Protein AF-A0A7K2YCI7-F1 (afdb_monomer)

Nearest PDB structures (foldseek):
  3vyv-assembly2_B  TM=9.003E-01  e=3.484E-24  Bacillus subtilis subsp. natto
  6dwq-assembly1_A  TM=9.163E-01  e=2.426E-23  Bacillus licheniformis
  6o44-assembly2_B  TM=9.012E-01  e=6.120E-24  Bacillus subtilis
  1mee-assembly1_A  TM=9.047E-01  e=1.470E-23  Bacillus pumilus
  3qtl-assembly1_B  TM=9.054E-01  e=3.533E-23  Bacillus licheniformis

Solvent-accessible surface area (backbone atoms only — not comparable to full-atom values): 17602 Å² total; per-residue (Å²): 132,88,79,86,90,84,87,86,81,87,90,84,87,81,92,82,90,78,90,76,88,74,83,72,86,71,70,84,68,78,73,81,71,73,78,39,55,42,70,49,37,57,61,47,62,79,52,40,40,80,62,42,53,73,77,38,35,4,50,92,32,29,35,24,38,50,32,37,12,32,48,47,79,41,62,26,31,58,86,33,54,42,89,22,97,48,46,52,56,65,26,66,66,19,55,22,24,19,36,48,18,35,19,30,5,60,13,50,26,81,88,60,33,19,37,60,15,67,8,52,43,27,35,38,36,29,24,38,30,37,44,74,86,64,46,74,44,87,73,31,62,34,52,40,40,42,55,41,37,77,39,89,36,47,35,38,37,31,57,50,66,38,72,59,89,51,71,65,46,53,51,20,51,53,50,16,46,76,57,52,31,32,45,31,12,7,25,33,67,43,98,68,87,77,42,90,55,61,20,28,62,6,56,40,78,57,33,42,1,12,20,13,16,31,97,84,72,44,70,27,96,39,48,36,44,35,81,38,25,41,27,15,25,65,9,32,75,36,56,25,32,33,75,53,97,80,37,57,45,78,41,70,36,6,34,48,6,18,24,36,48,50,10,42,52,30,26,43,45,39,74,41,71,85,61,39,35,24,17,54,48,40,38,46,44,71,38,18,48,63,64,103,60,77,71,70,29,37,64,32,7,41,10,33,64,34,59,52,44,43,69,64,59,86,71,81,46,68,55,64,84,54,50,75,53,40,50,75,69,75,38,76,72,82,74,79,80,133

Foldseek 3Di:
DDDDDDDDDDDDDDDDDDDDPPPPPDDPDPPPPPQFLQNLQVQCVVLVLVVLVVQALLAPAEEEEEEQAADCVQQQNVPQEDQAPQDHDDRLPFLSNFLCLQQAGQCPPPPSRHGHHSRNNYHYHYHHQADSVRHGHPCRSLVSLQSCLVDRHQEYFALDWDLDDDPSNLVSPVSSVVSLHAYFYEQDFAPDDPQPGGIPPLPHFLHQYEFAADPVRFGFPRTRFDLSHQFYEHFAQHKGAGDDPVRIDGGHGSSSRRSNVSNLLSSLCSSVVPATSQLSSQLQLVQADADPDDEPGRHGHSHYGHSVSSSPDPDRSDDRPDRPRDPVRVHDDPDDDD

Secondary structure (DSSP, 8-state):
----------------------------PPP-----HHHH-HHHHHTTHHHHHHH---TT-EEEEEES---TTSTTTTTTBPP-TBTSS--TTSHHHHHHHHHH-B--HHHHTSPBPSSTTSEEEEEE-B-TTSPBPTTHHHHHHHHHHTSS-SEEEE---BSS--HHHHHHHHHHHHTT-EEEEE--B-SSS-TTS--BTTTSTT-EEEEEE-TTSSBPTTBPP-TT--EEEE-SSEEEE-SSTTSEEEE-SHHHHHHHHHHHHHHHHHH-TT--HHHHHHHHHHTSB--SS-SSBTTTBT-B--HHHHHH--S----SS--TTSSTTS----PPP-

Radius of gyration: 27.46 Å; Cα contacts (8 Å, |Δi|>4): 820; chains: 1; bounding box: 126×66×44 Å

pLDDT: mean 86.56, std 19.64, range [28.72, 98.94]

Structure (mmCIF, N/CA/C/O backbone):
data_AF-A0A7K2YCI7-F1
#
_entry.id   AF-A0A7K2YCI7-F1
#
loop_
_atom_site.group_PDB
_atom_site.id
_atom_site.type_symbol
_atom_site.label_atom_id
_atom_site.label_alt_id
_atom_site.label_comp_id
_atom_site.label_asym_id
_atom_site.label_entity_id
_atom_site.label_seq_id
_atom_site.pdbx_PDB_ins_code
_atom_site.Cartn_x
_atom_site.Cartn_y
_atom_site.Cartn_z
_atom_site.occupancy
_atom_site.B_iso_or_equiv
_atom_site.auth_seq_id
_atom_site.auth_comp_id
_atom_site.auth_asym_id
_atom_site.auth_atom_id
_atom_site.pdbx_PDB_model_num
ATOM 1 N N . MET A 1 1 ? 101.328 -40.006 -9.663 1.00 39.41 1 MET A N 1
ATOM 2 C CA . MET A 1 1 ? 100.690 -39.233 -8.572 1.00 39.41 1 MET A CA 1
ATOM 3 C C . MET A 1 1 ? 99.209 -39.596 -8.609 1.00 39.41 1 MET A C 1
ATOM 5 O O . MET A 1 1 ? 98.658 -39.583 -9.697 1.00 39.41 1 MET A O 1
ATOM 9 N N . SER A 1 2 ? 98.591 -40.187 -7.581 1.00 38.75 2 SER A N 1
ATOM 10 C CA . SER A 1 2 ? 98.428 -39.696 -6.194 1.00 38.75 2 SER A CA 1
ATOM 11 C C . SER A 1 2 ? 97.547 -38.435 -6.162 1.00 38.75 2 SER A C 1
ATOM 13 O O . SER A 1 2 ? 97.984 -37.430 -6.703 1.00 38.75 2 SER A O 1
ATOM 15 N N . GLY A 1 3 ? 96.345 -38.389 -5.571 1.00 32.59 3 GLY A N 1
ATOM 16 C CA . GLY A 1 3 ? 95.504 -39.440 -4.963 1.00 32.59 3 GLY A CA 1
ATOM 17 C C . GLY A 1 3 ? 94.859 -38.994 -3.635 1.00 32.59 3 GLY A C 1
ATOM 18 O O . GLY A 1 3 ? 95.537 -38.341 -2.855 1.00 32.59 3 GLY A O 1
ATOM 19 N N . ARG A 1 4 ? 93.611 -39.434 -3.355 1.00 37.50 4 ARG A N 1
ATOM 20 C CA . ARG A 1 4 ? 92.801 -39.190 -2.120 1.00 37.50 4 ARG A CA 1
ATOM 21 C C . ARG A 1 4 ? 92.374 -37.714 -1.907 1.00 37.50 4 ARG A C 1
ATOM 23 O O . ARG A 1 4 ? 93.184 -36.808 -1.978 1.00 37.50 4 ARG A O 1
ATOM 30 N N . LEU A 1 5 ? 91.071 -37.404 -1.877 1.00 41.59 5 LEU A N 1
ATOM 31 C CA . LEU A 1 5 ? 90.083 -37.545 -0.779 1.00 41.59 5 LEU A CA 1
ATOM 32 C C . LEU A 1 5 ? 90.253 -36.554 0.393 1.00 41.59 5 LEU A C 1
ATOM 34 O O . LEU A 1 5 ? 91.108 -36.745 1.251 1.00 41.59 5 LEU A O 1
ATOM 38 N N . VAL A 1 6 ? 89.307 -35.612 0.489 1.00 41.78 6 VAL A N 1
ATOM 39 C CA . VAL A 1 6 ? 88.839 -34.934 1.718 1.00 41.78 6 VAL A CA 1
ATOM 40 C C . VAL A 1 6 ? 87.306 -34.998 1.630 1.00 41.78 6 VAL A C 1
ATOM 42 O O . VAL A 1 6 ? 86.733 -34.445 0.700 1.00 41.78 6 VAL A O 1
ATOM 45 N N . GLN A 1 7 ? 86.664 -35.974 2.280 1.00 41.12 7 GLN A N 1
ATOM 46 C CA . GLN A 1 7 ? 86.123 -35.943 3.653 1.00 41.12 7 GLN A CA 1
ATOM 47 C C . GLN A 1 7 ? 84.860 -35.080 3.827 1.00 41.12 7 GLN A C 1
ATOM 49 O O . GLN A 1 7 ? 84.746 -33.981 3.300 1.00 41.12 7 GLN A O 1
ATOM 54 N N . ALA A 1 8 ? 83.900 -35.625 4.579 1.00 41.09 8 ALA A N 1
ATOM 55 C CA . ALA A 1 8 ? 82.529 -35.131 4.704 1.00 41.09 8 ALA A CA 1
ATOM 56 C C . ALA A 1 8 ? 82.175 -34.737 6.150 1.00 41.09 8 ALA A C 1
ATOM 58 O O . ALA A 1 8 ? 82.919 -35.031 7.087 1.00 41.09 8 ALA A O 1
ATOM 59 N N . ARG A 1 9 ? 80.988 -34.143 6.336 1.00 40.09 9 ARG A N 1
ATOM 60 C CA . ARG A 1 9 ? 80.324 -33.997 7.641 1.00 40.09 9 ARG A CA 1
ATOM 61 C C . ARG A 1 9 ? 78.908 -34.592 7.621 1.00 40.09 9 ARG A C 1
ATOM 63 O O . ARG A 1 9 ? 77.960 -33.962 7.174 1.00 40.09 9 ARG A O 1
ATOM 70 N N . SER A 1 10 ? 78.839 -35.837 8.092 1.00 40.28 10 SER A N 1
ATOM 71 C CA . SER A 1 10 ? 77.935 -36.400 9.125 1.00 40.28 10 SER A CA 1
ATOM 72 C C . SER A 1 10 ? 77.057 -35.382 9.897 1.00 40.28 10 SER A C 1
ATOM 74 O O . SER A 1 10 ? 77.508 -34.260 10.101 1.00 40.28 10 SER A O 1
ATOM 76 N N . VAL A 1 11 ? 75.869 -35.666 10.465 1.00 41.47 11 VAL A N 1
ATOM 77 C CA . VAL A 1 11 ? 74.997 -36.860 10.733 1.00 41.47 11 VAL A CA 1
ATOM 78 C C . VAL A 1 11 ? 73.528 -36.328 10.604 1.00 41.47 11 VAL A C 1
ATOM 80 O O . VAL A 1 11 ? 73.370 -35.111 10.635 1.00 41.47 11 VAL A O 1
ATOM 83 N N . ALA A 1 12 ? 72.387 -37.023 10.451 1.00 38.72 12 ALA A N 1
ATOM 84 C CA . ALA A 1 12 ? 71.864 -38.385 10.701 1.00 38.72 12 ALA A CA 1
ATOM 85 C C . ALA A 1 12 ? 70.783 -38.731 9.614 1.00 38.72 12 ALA A C 1
ATOM 87 O O . ALA A 1 12 ? 70.657 -37.956 8.671 1.00 38.72 12 ALA A O 1
ATOM 88 N N . SER A 1 13 ? 70.014 -39.836 9.521 1.00 37.34 13 SER A N 1
ATOM 89 C CA . SER A 1 13 ? 69.506 -40.921 10.409 1.00 37.34 13 SER A CA 1
ATOM 90 C C . SER A 1 13 ? 68.346 -40.519 11.359 1.00 37.34 13 SER A C 1
ATOM 92 O O . SER A 1 13 ? 68.488 -39.545 12.082 1.00 37.34 13 SER A O 1
ATOM 94 N N . ALA A 1 14 ? 67.193 -41.213 11.459 1.00 36.56 14 ALA A N 1
ATOM 95 C CA . ALA A 1 14 ? 66.640 -42.348 10.692 1.00 36.56 14 ALA A CA 1
ATOM 96 C C . ALA A 1 14 ? 65.080 -42.408 10.750 1.00 36.56 14 ALA A C 1
ATOM 98 O O . ALA A 1 14 ? 64.438 -41.608 11.423 1.00 36.56 14 ALA A O 1
ATOM 99 N N . VAL A 1 15 ? 64.500 -43.380 10.033 1.00 42.91 15 VAL A N 1
ATOM 100 C CA . VAL A 1 15 ? 63.061 -43.671 9.824 1.00 42.91 15 VAL A CA 1
ATOM 101 C C . VAL A 1 15 ? 62.209 -43.792 11.101 1.00 42.91 15 VAL A C 1
ATOM 103 O O . VAL A 1 15 ? 62.577 -44.516 12.021 1.00 42.91 15 VAL A O 1
ATOM 106 N N . ALA A 1 16 ? 60.979 -43.262 11.049 1.00 33.34 16 ALA A N 1
ATOM 107 C CA . ALA A 1 16 ? 59.815 -43.831 11.741 1.00 33.34 16 ALA A CA 1
ATOM 108 C C . ALA A 1 16 ? 58.538 -43.647 10.890 1.00 33.34 16 ALA A C 1
ATOM 110 O O . ALA A 1 16 ? 58.099 -42.523 10.658 1.00 33.34 16 ALA A O 1
ATOM 111 N N . LEU A 1 17 ? 57.942 -44.746 10.415 1.00 39.59 17 LEU A N 1
ATOM 112 C CA . LEU A 1 17 ? 56.604 -44.743 9.807 1.00 39.59 17 LEU A CA 1
ATOM 113 C C . LEU A 1 17 ? 55.547 -44.830 10.912 1.00 39.59 17 LEU A C 1
ATOM 115 O O . LEU A 1 17 ? 55.617 -45.722 11.753 1.00 39.59 17 LEU A O 1
ATOM 119 N N . LEU A 1 18 ? 54.532 -43.966 10.858 1.00 28.72 18 LEU A N 1
ATOM 120 C CA . LEU A 1 18 ? 53.333 -44.084 11.687 1.00 28.72 18 LEU A CA 1
ATOM 121 C C . LEU A 1 18 ? 52.085 -43.875 10.823 1.00 28.72 18 LEU A C 1
ATOM 123 O O . LEU A 1 18 ? 51.663 -42.754 10.549 1.00 28.72 18 LEU A O 1
ATOM 127 N N . LEU A 1 19 ? 51.512 -44.989 10.367 1.00 36.34 19 LEU A N 1
ATOM 128 C CA . LEU A 1 19 ? 50.197 -45.015 9.733 1.00 36.34 19 LEU A CA 1
ATOM 129 C C . LEU A 1 19 ? 49.128 -44.781 10.804 1.00 36.34 19 LEU A C 1
ATOM 131 O O . LEU A 1 19 ? 48.897 -45.646 11.645 1.00 36.34 19 LEU A O 1
ATOM 135 N N . VAL A 1 20 ? 48.445 -43.638 10.741 1.00 32.38 20 VAL A N 1
ATOM 136 C CA . VAL A 1 20 ? 47.240 -43.376 11.538 1.00 32.38 20 VAL A CA 1
ATOM 137 C C . VAL A 1 20 ? 46.051 -43.263 10.589 1.00 32.38 20 VAL A C 1
ATOM 139 O O . VAL A 1 20 ? 45.801 -42.217 9.991 1.00 32.38 20 VAL A O 1
ATOM 142 N N . ALA A 1 21 ? 45.316 -44.364 10.437 1.00 40.19 21 ALA A N 1
ATOM 143 C CA . ALA A 1 21 ? 44.092 -44.413 9.646 1.00 40.19 21 ALA A CA 1
ATOM 144 C C . ALA A 1 21 ? 42.925 -43.766 10.416 1.00 40.19 21 ALA A C 1
ATOM 146 O O . ALA A 1 21 ? 42.109 -44.451 11.031 1.00 40.19 21 ALA A O 1
ATOM 147 N N . MET A 1 22 ? 42.845 -42.434 10.389 1.00 34.28 22 MET A N 1
ATOM 148 C CA . MET A 1 22 ? 41.678 -41.701 10.886 1.00 34.28 22 MET A CA 1
ATOM 149 C C . MET A 1 22 ? 40.493 -41.903 9.935 1.00 34.28 22 MET A C 1
ATOM 151 O O . MET A 1 22 ? 40.349 -41.185 8.946 1.00 34.28 22 MET A O 1
ATOM 155 N N . VAL A 1 23 ? 39.615 -42.858 10.257 1.00 47.72 23 VAL A N 1
ATOM 156 C CA . VAL A 1 23 ? 38.278 -42.963 9.647 1.00 47.72 23 VAL A CA 1
ATOM 157 C C . VAL A 1 23 ? 37.421 -41.813 10.180 1.00 47.72 23 VAL A C 1
ATOM 159 O O . VAL A 1 23 ? 36.637 -41.954 11.117 1.00 47.72 23 VAL A O 1
ATOM 162 N N . GLY A 1 24 ? 37.628 -40.631 9.604 1.00 36.41 24 GLY A N 1
ATOM 163 C CA . GLY A 1 24 ? 36.866 -39.433 9.917 1.00 36.41 24 GLY A CA 1
ATOM 164 C C . GLY A 1 24 ? 35.446 -39.547 9.379 1.00 36.41 24 GLY A C 1
ATOM 165 O O . GLY A 1 24 ? 35.195 -39.190 8.231 1.00 36.41 24 GLY A O 1
ATOM 166 N N . ALA A 1 25 ? 34.511 -39.990 10.221 1.00 49.50 25 ALA A N 1
ATOM 167 C CA . ALA A 1 25 ? 33.074 -39.862 9.980 1.00 49.50 25 ALA A CA 1
ATOM 168 C C . ALA A 1 25 ? 32.646 -38.385 10.097 1.00 49.50 25 ALA A C 1
ATOM 170 O O . ALA A 1 25 ? 31.930 -37.986 11.018 1.00 49.50 25 ALA A O 1
ATOM 171 N N . VAL A 1 26 ? 33.140 -37.550 9.180 1.00 40.25 26 VAL A N 1
ATOM 172 C CA . VAL A 1 26 ? 32.754 -36.145 9.072 1.00 40.25 26 VAL A CA 1
ATOM 173 C C . VAL A 1 26 ? 31.403 -36.101 8.378 1.00 40.25 26 VAL A C 1
ATOM 175 O O . VAL A 1 26 ? 31.275 -36.391 7.190 1.00 40.25 26 VAL A O 1
ATOM 178 N N . TRP A 1 27 ? 30.391 -35.770 9.171 1.00 46.66 27 TRP A N 1
ATOM 179 C CA . TRP A 1 27 ? 29.025 -35.557 8.728 1.00 46.66 27 TRP A CA 1
ATOM 180 C C . TRP A 1 27 ? 29.007 -34.571 7.561 1.00 46.66 27 TRP A C 1
ATOM 182 O O . TRP A 1 27 ? 29.741 -33.580 7.575 1.00 46.66 27 TRP A O 1
ATOM 192 N N . ALA A 1 28 ? 28.122 -34.794 6.587 1.00 38.88 28 ALA A N 1
ATOM 193 C CA . ALA A 1 28 ? 27.769 -33.733 5.659 1.00 38.88 28 ALA A CA 1
ATOM 194 C C . ALA A 1 28 ? 27.209 -32.571 6.489 1.00 38.88 28 ALA A C 1
ATOM 196 O O . ALA A 1 28 ? 26.117 -32.677 7.052 1.00 38.88 28 ALA A O 1
ATOM 197 N N . ALA A 1 29 ? 27.982 -31.488 6.612 1.00 40.44 29 ALA A N 1
ATOM 198 C CA . ALA A 1 29 ? 27.490 -30.266 7.225 1.00 40.44 29 ALA A CA 1
ATOM 199 C C . ALA A 1 29 ? 26.199 -29.871 6.491 1.00 40.44 29 ALA A C 1
ATOM 201 O O . ALA A 1 29 ? 26.181 -29.944 5.255 1.00 40.44 29 ALA A O 1
ATOM 202 N N . PRO A 1 30 ? 25.118 -29.489 7.200 1.00 43.94 30 PRO A N 1
ATOM 203 C CA . PRO A 1 30 ? 23.918 -29.009 6.533 1.00 43.94 30 PRO A CA 1
ATOM 204 C C . PRO A 1 30 ? 24.349 -27.853 5.636 1.00 43.94 30 PRO A C 1
ATOM 206 O O . PRO A 1 30 ? 24.944 -26.893 6.129 1.00 43.94 30 PRO A O 1
ATOM 209 N N . ALA A 1 31 ? 24.142 -28.004 4.323 1.00 44.91 31 ALA A N 1
ATOM 210 C CA . ALA A 1 31 ? 24.677 -27.077 3.336 1.00 44.91 31 ALA A CA 1
ATOM 211 C C . ALA A 1 31 ? 24.295 -25.658 3.753 1.00 44.91 31 ALA A C 1
ATOM 213 O O . ALA A 1 31 ? 23.105 -25.379 3.917 1.00 44.91 31 ALA A O 1
ATOM 214 N N . ALA A 1 32 ? 25.303 -24.810 3.995 1.00 40.94 32 ALA A N 1
ATOM 215 C CA . ALA A 1 32 ? 25.097 -23.463 4.504 1.00 40.94 32 ALA A CA 1
ATOM 216 C C . ALA A 1 32 ? 24.172 -22.739 3.526 1.00 40.94 32 ALA A C 1
ATOM 218 O O . ALA A 1 32 ? 24.567 -22.416 2.404 1.00 40.94 32 ALA A O 1
ATOM 219 N N . ARG A 1 33 ? 22.903 -22.602 3.924 1.00 45.50 33 ARG A N 1
ATOM 220 C CA . ARG A 1 33 ? 21.833 -22.120 3.060 1.00 45.50 33 ARG A CA 1
ATOM 221 C C . ARG A 1 33 ? 22.141 -20.663 2.780 1.00 45.50 33 ARG A C 1
ATOM 223 O O . ARG A 1 33 ? 21.901 -19.831 3.644 1.00 45.50 33 ARG A O 1
ATOM 230 N N . ALA A 1 34 ? 22.705 -20.383 1.605 1.00 54.00 34 ALA A N 1
ATOM 231 C CA . ALA A 1 34 ? 22.874 -19.020 1.128 1.00 54.00 34 ALA A CA 1
ATOM 232 C C . ALA A 1 34 ? 21.515 -18.327 1.271 1.00 54.00 34 ALA A C 1
ATOM 234 O O . ALA A 1 34 ? 20.525 -18.832 0.727 1.00 54.00 34 ALA A O 1
ATOM 235 N N . ASP A 1 35 ? 21.462 -17.277 2.095 1.00 76.56 35 ASP A N 1
ATOM 236 C CA . ASP A 1 35 ? 20.199 -16.729 2.582 1.00 76.56 35 ASP A CA 1
ATOM 237 C C . ASP A 1 35 ? 19.321 -16.346 1.395 1.00 76.56 35 ASP A C 1
ATOM 239 O O . ASP A 1 35 ? 19.655 -15.479 0.585 1.00 76.56 35 ASP A O 1
ATOM 243 N N . SER A 1 36 ? 18.217 -17.077 1.244 1.00 89.56 36 SER A N 1
ATOM 244 C CA . SER A 1 36 ? 17.371 -16.943 0.070 1.00 89.56 36 SER A CA 1
ATOM 245 C C . SER A 1 36 ? 16.629 -15.612 0.090 1.00 89.56 36 SER A C 1
ATOM 247 O O . SER A 1 36 ? 16.486 -14.978 1.136 1.00 89.56 36 SER A O 1
ATOM 249 N N . VAL A 1 37 ? 16.102 -15.188 -1.061 1.00 94.06 37 VAL A N 1
ATOM 250 C CA . VAL A 1 37 ? 15.382 -13.910 -1.156 1.00 94.06 37 VAL A CA 1
ATOM 251 C C . VAL A 1 37 ? 14.228 -13.870 -0.147 1.00 94.06 37 VAL A C 1
ATOM 253 O O . VAL A 1 37 ? 14.100 -12.887 0.579 1.00 94.06 37 VAL A O 1
ATOM 256 N N . ARG A 1 38 ? 13.491 -14.980 0.016 1.00 94.88 38 ARG A N 1
ATOM 257 C CA . ARG A 1 38 ? 12.505 -15.154 1.096 1.00 94.88 38 ARG A CA 1
ATOM 258 C C . ARG A 1 38 ? 13.110 -15.101 2.508 1.00 94.88 38 ARG A C 1
ATOM 260 O O . ARG A 1 38 ? 12.489 -14.497 3.379 1.00 94.88 38 ARG A O 1
ATOM 267 N N . ALA A 1 39 ? 14.273 -15.699 2.768 1.00 93.62 39 ALA A N 1
ATOM 268 C CA . ALA A 1 39 ? 14.918 -15.636 4.090 1.00 93.62 39 ALA A CA 1
ATOM 269 C C . ALA A 1 39 ? 15.359 -14.206 4.467 1.00 93.62 39 ALA A C 1
ATOM 271 O O . ALA A 1 39 ? 15.332 -13.830 5.637 1.00 93.62 39 ALA A O 1
ATOM 272 N N . ALA A 1 40 ? 15.687 -13.376 3.473 1.00 94.88 40 ALA A N 1
ATOM 273 C CA . ALA A 1 40 ? 15.974 -11.958 3.668 1.00 94.88 40 ALA A CA 1
ATOM 274 C C . ALA A 1 40 ? 14.711 -11.089 3.895 1.00 94.88 40 ALA A C 1
ATOM 276 O O . ALA A 1 40 ? 14.833 -9.956 4.363 1.00 94.88 40 ALA A O 1
ATOM 277 N N . GLN A 1 41 ? 13.493 -11.592 3.635 1.00 97.12 41 GLN A N 1
ATOM 278 C CA . GLN A 1 41 ? 12.221 -10.895 3.915 1.00 97.12 41 GLN A CA 1
ATOM 279 C C . GLN A 1 41 ? 11.851 -10.914 5.412 1.00 97.12 41 GLN A C 1
ATOM 281 O O . GLN A 1 41 ? 10.777 -11.376 5.803 1.00 97.12 41 GLN A O 1
ATOM 286 N N . TRP A 1 42 ? 12.731 -10.368 6.255 1.00 96.44 42 TRP A N 1
ATOM 287 C CA . TRP A 1 42 ? 12.642 -10.383 7.722 1.00 96.44 42 TRP A CA 1
ATOM 288 C C . TRP A 1 42 ? 11.293 -9.924 8.298 1.00 96.44 42 TRP A C 1
ATOM 290 O O . TRP A 1 42 ? 10.892 -10.345 9.384 1.00 96.44 42 TRP A O 1
ATOM 300 N N . TYR A 1 43 ? 10.595 -9.039 7.589 1.00 96.44 43 TYR A N 1
ATOM 301 C CA . TYR A 1 43 ? 9.303 -8.488 7.984 1.00 96.44 43 TYR A CA 1
ATOM 302 C C . TYR A 1 43 ? 8.175 -9.521 7.922 1.00 96.44 43 TYR A C 1
ATOM 304 O O . TYR A 1 43 ? 7.277 -9.480 8.762 1.00 96.44 43 TYR A O 1
ATOM 312 N N . LEU A 1 44 ? 8.237 -10.488 6.997 1.00 97.69 44 LEU A N 1
ATOM 313 C CA . LEU A 1 44 ? 7.274 -11.591 6.948 1.00 97.69 44 LEU A CA 1
ATOM 314 C C . LEU A 1 44 ? 7.386 -12.473 8.201 1.00 97.69 44 LEU A C 1
ATOM 316 O O . LEU A 1 44 ? 6.378 -12.982 8.687 1.00 97.69 44 LEU A O 1
ATOM 320 N N . ASP A 1 45 ? 8.592 -12.604 8.755 1.00 95.69 45 ASP A N 1
ATOM 321 C CA . ASP A 1 45 ? 8.856 -13.408 9.950 1.00 95.69 45 ASP A CA 1
ATOM 322 C C . ASP A 1 45 ? 8.428 -12.658 11.219 1.00 95.69 45 ASP A C 1
ATOM 324 O O . ASP A 1 45 ? 7.718 -13.211 12.055 1.00 95.69 45 ASP A O 1
ATOM 328 N N . VAL A 1 46 ? 8.751 -11.360 11.322 1.00 93.75 46 VAL A N 1
ATOM 329 C CA . VAL A 1 46 ? 8.306 -10.471 12.419 1.00 93.75 46 VAL A CA 1
ATOM 330 C C . VAL A 1 46 ? 6.776 -10.329 12.468 1.00 93.75 46 VAL A C 1
ATOM 332 O O . VAL A 1 46 ? 6.187 -10.208 13.546 1.00 93.75 46 VAL A O 1
ATOM 335 N N . TRP A 1 47 ? 6.101 -10.399 11.319 1.00 97.25 47 TRP A N 1
ATOM 336 C CA . TRP A 1 47 ? 4.639 -10.465 11.237 1.00 97.25 47 TRP A CA 1
ATOM 337 C C . TRP A 1 47 ? 4.058 -11.882 11.378 1.00 97.25 47 TRP A C 1
ATOM 339 O O . TRP A 1 47 ? 2.848 -12.008 11.568 1.00 97.25 47 TRP A O 1
ATOM 349 N N . HIS A 1 48 ? 4.896 -12.926 11.361 1.00 96.81 48 HIS A N 1
ATOM 350 C CA . HIS A 1 48 ? 4.522 -14.348 11.363 1.00 96.81 48 HIS A CA 1
ATOM 351 C C . HIS A 1 48 ? 3.519 -14.677 10.245 1.00 96.81 48 HIS A C 1
ATOM 353 O O . HIS A 1 48 ? 2.454 -15.255 10.475 1.00 96.81 48 HIS A O 1
ATOM 359 N N . MET A 1 49 ? 3.851 -14.272 9.019 1.00 97.81 49 MET A N 1
ATOM 360 C CA . MET A 1 49 ? 2.941 -14.311 7.874 1.00 97.81 49 MET A CA 1
ATOM 361 C C . MET A 1 49 ? 2.440 -15.713 7.517 1.00 97.81 49 MET A C 1
ATOM 363 O O . MET A 1 49 ? 1.339 -15.834 6.997 1.00 97.81 49 MET A O 1
ATOM 367 N N . GLU A 1 50 ? 3.169 -16.772 7.870 1.00 96.56 50 GLU A N 1
ATOM 368 C CA . GLU A 1 50 ? 2.714 -18.160 7.699 1.00 96.56 50 GLU A CA 1
ATOM 369 C C . GLU A 1 50 ? 1.466 -18.497 8.532 1.00 96.56 50 GLU A C 1
ATOM 371 O O . GLU A 1 50 ? 0.646 -19.304 8.097 1.00 96.56 50 GLU A O 1
ATOM 376 N N . GLU A 1 51 ? 1.266 -17.838 9.679 1.00 96.94 51 GLU A N 1
ATOM 377 C CA . GLU A 1 51 ? 0.027 -17.927 10.463 1.00 96.94 51 GLU A CA 1
ATOM 378 C C . GLU A 1 51 ? -1.068 -17.027 9.877 1.00 96.94 51 GLU A C 1
ATOM 380 O O . GLU A 1 51 ? -2.203 -17.465 9.696 1.00 96.94 51 GLU A O 1
ATOM 385 N N . VAL A 1 52 ? -0.726 -15.789 9.499 1.00 98.12 52 VAL A N 1
ATOM 386 C CA . VAL A 1 52 ? -1.659 -14.832 8.865 1.00 98.12 52 VAL A CA 1
ATOM 387 C C . VAL A 1 52 ? -2.281 -15.424 7.591 1.00 98.12 52 VAL A C 1
ATOM 389 O O . VAL A 1 52 ? -3.488 -15.316 7.365 1.00 98.12 52 VAL A O 1
ATOM 392 N N . TRP A 1 53 ? -1.470 -16.117 6.789 1.00 98.44 53 TRP A N 1
ATOM 393 C CA . TRP A 1 53 ? -1.859 -16.776 5.543 1.00 98.44 53 TRP A CA 1
ATOM 394 C C . TRP A 1 53 ? -2.759 -18.008 5.707 1.00 98.44 53 TRP A C 1
ATOM 396 O O . TRP A 1 53 ? -3.243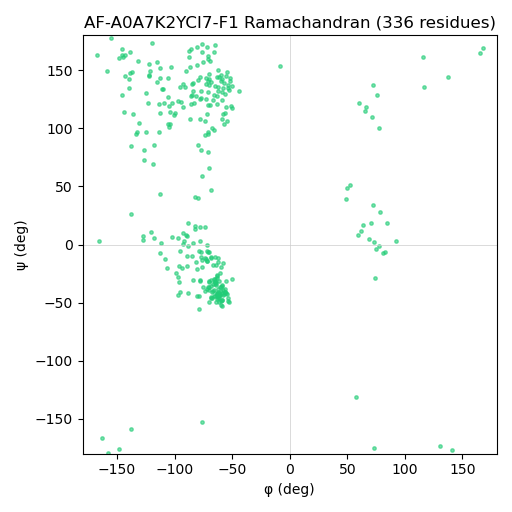 -18.521 4.694 1.00 98.44 53 TRP A O 1
ATOM 406 N N . LYS A 1 54 ? -3.011 -18.476 6.938 1.00 97.06 54 LYS A N 1
ATOM 407 C CA . LYS A 1 54 ? -4.063 -19.468 7.227 1.00 97.06 54 LYS A CA 1
ATOM 408 C C . LYS A 1 54 ? -5.447 -18.817 7.257 1.00 97.06 54 LYS A C 1
ATOM 410 O O . LYS A 1 54 ? -6.413 -19.460 6.862 1.00 97.06 54 LYS A O 1
ATOM 415 N N . SER A 1 55 ? -5.527 -17.546 7.661 1.00 96.12 55 SER A N 1
ATOM 416 C CA . SER A 1 55 ? -6.774 -16.771 7.704 1.00 96.12 55 SER A CA 1
ATOM 417 C C . SER A 1 55 ? -7.074 -16.054 6.385 1.00 96.12 55 SER A C 1
ATOM 419 O O . SER A 1 55 ? -8.219 -16.043 5.946 1.00 96.12 55 SER A O 1
ATOM 421 N N . SER A 1 56 ? -6.074 -15.447 5.732 1.00 98.06 56 SER A N 1
ATOM 422 C CA . SER A 1 56 ? -6.264 -14.782 4.432 1.00 98.06 56 SER A CA 1
ATOM 423 C C . SER A 1 56 ? -4.969 -14.621 3.642 1.00 98.06 56 SER A C 1
ATOM 425 O O . SER A 1 56 ? -3.893 -14.418 4.198 1.00 98.06 56 SER A O 1
ATOM 427 N N . LYS A 1 57 ? -5.096 -14.640 2.311 1.00 98.56 57 LYS A N 1
ATOM 428 C CA . LYS A 1 57 ? -4.040 -14.283 1.346 1.00 98.56 57 LYS A CA 1
ATOM 429 C C . LYS A 1 57 ? -4.436 -13.108 0.438 1.00 98.56 57 LYS A C 1
ATOM 431 O O . LYS A 1 57 ? -3.741 -12.836 -0.536 1.00 98.56 57 LYS A O 1
ATOM 436 N N . GLY A 1 58 ? -5.541 -12.412 0.732 1.00 98.44 58 GLY A N 1
ATOM 437 C CA . GLY A 1 58 ? -6.028 -11.278 -0.069 1.00 98.44 58 GLY A CA 1
ATOM 438 C C . GLY A 1 58 ? -6.885 -11.668 -1.282 1.00 98.44 58 GLY A C 1
ATOM 439 O O . GLY A 1 58 ? -7.047 -10.876 -2.207 1.00 98.44 58 GLY A O 1
ATOM 440 N N . ALA A 1 59 ? -7.422 -12.890 -1.309 1.00 98.38 59 ALA A N 1
ATOM 441 C CA . ALA A 1 59 ? -8.255 -13.369 -2.409 1.00 98.38 59 ALA A CA 1
ATOM 442 C C . ALA A 1 59 ? -9.478 -12.459 -2.642 1.00 98.38 59 ALA A C 1
ATOM 444 O O . ALA A 1 59 ? -10.115 -11.992 -1.698 1.00 98.38 59 ALA A O 1
ATOM 445 N N . GLY A 1 60 ? -9.798 -12.202 -3.913 1.00 97.75 60 GLY A N 1
ATOM 446 C CA . GLY A 1 60 ? -10.910 -11.332 -4.318 1.00 97.75 60 GLY A CA 1
ATOM 447 C C . GLY A 1 60 ? -10.613 -9.826 -4.278 1.00 97.75 60 GLY A C 1
ATOM 448 O O . GLY A 1 60 ? -11.421 -9.045 -4.775 1.00 97.75 60 GLY A O 1
ATOM 449 N N . VAL A 1 61 ? -9.460 -9.393 -3.754 1.00 98.75 61 VAL A N 1
ATOM 450 C CA . VAL A 1 61 ? -9.067 -7.975 -3.742 1.00 98.75 61 VAL A CA 1
ATOM 451 C C . VAL A 1 61 ? -8.165 -7.655 -4.937 1.00 98.75 61 VAL A C 1
ATOM 453 O O . VAL A 1 61 ? -7.231 -8.390 -5.254 1.00 98.75 61 VAL A O 1
ATOM 456 N N . THR A 1 62 ? -8.432 -6.526 -5.596 1.00 98.62 62 THR A N 1
ATOM 457 C CA . THR A 1 62 ? -7.535 -5.931 -6.599 1.00 98.62 62 THR A CA 1
ATOM 458 C C . THR A 1 62 ? -6.934 -4.641 -6.043 1.00 98.62 62 THR A C 1
ATOM 460 O O . THR A 1 62 ? -7.655 -3.806 -5.485 1.00 98.62 62 THR A O 1
ATOM 463 N N . VAL A 1 63 ? -5.621 -4.484 -6.204 1.00 98.81 63 VAL A N 1
ATOM 464 C CA . VAL A 1 63 ? -4.845 -3.295 -5.830 1.00 98.81 63 VAL A CA 1
ATOM 465 C C . VAL A 1 63 ? -4.415 -2.584 -7.110 1.00 98.81 63 VAL A C 1
ATOM 467 O O . VAL A 1 63 ? -3.741 -3.173 -7.953 1.00 98.81 63 VAL A O 1
ATOM 470 N N . ALA A 1 64 ? -4.804 -1.322 -7.264 1.00 98.31 64 ALA A N 1
ATOM 471 C CA . ALA A 1 64 ? -4.265 -0.449 -8.296 1.00 98.31 64 ALA A CA 1
ATOM 472 C C . ALA A 1 64 ? -2.874 0.024 -7.864 1.00 98.31 64 ALA A C 1
ATOM 474 O O . ALA A 1 64 ? -2.724 0.566 -6.769 1.00 98.31 64 ALA A O 1
ATOM 475 N N . LEU A 1 65 ? -1.869 -0.175 -8.712 1.00 97.75 65 LEU A N 1
ATOM 476 C CA . LEU A 1 65 ? -0.495 0.252 -8.462 1.00 97.75 65 LEU A CA 1
ATOM 477 C C . LEU A 1 65 ? -0.128 1.356 -9.454 1.00 97.75 65 LEU A C 1
ATOM 479 O O . LEU A 1 65 ? -0.080 1.109 -10.659 1.00 97.75 65 LEU A O 1
ATOM 483 N N . ILE A 1 66 ? 0.084 2.565 -8.936 1.00 96.81 66 ILE A N 1
ATOM 484 C CA . ILE A 1 66 ? 0.398 3.768 -9.713 1.00 96.81 66 ILE A CA 1
ATOM 485 C C . ILE A 1 66 ? 1.890 4.053 -9.536 1.00 96.81 66 ILE A C 1
ATOM 487 O O . ILE A 1 66 ? 2.311 4.512 -8.475 1.00 96.81 66 ILE A O 1
ATOM 491 N N . ASP A 1 67 ? 2.682 3.682 -10.543 1.00 94.81 67 ASP A N 1
ATOM 492 C CA . ASP A 1 67 ? 4.134 3.490 -10.414 1.00 94.81 67 ASP A CA 1
ATOM 493 C C . ASP A 1 67 ? 4.834 3.478 -11.799 1.00 94.81 67 ASP A C 1
ATOM 495 O O . ASP A 1 67 ? 4.231 3.835 -12.815 1.00 94.81 67 ASP A O 1
ATOM 499 N N . SER A 1 68 ? 6.096 3.050 -11.884 1.00 92.69 68 SER A N 1
ATOM 500 C CA . SER A 1 68 ? 6.895 2.997 -13.123 1.00 92.69 68 SER A CA 1
ATOM 501 C C . SER A 1 68 ? 6.439 1.970 -14.171 1.00 92.69 68 SER A C 1
ATOM 503 O O . SER A 1 68 ? 6.890 2.011 -15.315 1.00 92.69 68 SER A O 1
ATOM 505 N N . GLY A 1 69 ? 5.517 1.079 -13.807 1.00 92.12 69 GLY A N 1
ATOM 506 C CA . GLY A 1 69 ? 5.069 -0.068 -14.599 1.00 92.12 69 GLY A CA 1
ATOM 507 C C . GLY A 1 69 ? 5.088 -1.339 -13.748 1.00 92.12 69 GLY A C 1
ATOM 508 O O . GLY A 1 69 ? 5.330 -1.275 -12.546 1.00 92.12 69 GLY A O 1
ATOM 509 N N . VAL A 1 70 ? 4.829 -2.501 -14.354 1.00 93.69 70 VAL A N 1
ATOM 510 C CA . VAL A 1 70 ? 5.104 -3.805 -13.723 1.00 93.69 70 VAL A CA 1
ATOM 511 C C . VAL A 1 70 ? 5.532 -4.816 -14.785 1.00 93.69 70 VAL A C 1
ATOM 513 O O . VAL A 1 70 ? 4.809 -5.038 -15.761 1.00 93.69 70 VAL A O 1
ATOM 516 N N . ASP A 1 71 ? 6.656 -5.494 -14.564 1.00 93.38 71 ASP A N 1
ATOM 517 C CA . ASP A 1 71 ? 7.049 -6.668 -15.339 1.00 93.38 71 ASP A CA 1
ATOM 518 C C . ASP A 1 71 ? 6.195 -7.892 -14.959 1.00 93.38 71 ASP A C 1
ATOM 520 O O . ASP A 1 71 ? 6.496 -8.655 -14.038 1.00 93.38 71 ASP A O 1
ATOM 524 N N . ALA A 1 72 ? 5.121 -8.100 -15.721 1.00 92.75 72 ALA A N 1
ATOM 525 C CA . ALA A 1 72 ? 4.232 -9.254 -15.596 1.00 92.75 72 ALA A CA 1
ATOM 526 C C . ALA A 1 72 ? 4.893 -10.609 -15.937 1.00 92.75 72 ALA A C 1
ATOM 528 O O . ALA A 1 72 ? 4.292 -11.654 -15.675 1.00 92.75 72 ALA A O 1
ATOM 529 N N . THR A 1 73 ? 6.102 -10.615 -16.515 1.00 92.69 73 THR A N 1
ATOM 530 C CA . THR A 1 73 ? 6.876 -11.832 -16.820 1.00 92.69 73 THR A CA 1
ATOM 531 C C . THR A 1 73 ? 7.784 -12.268 -15.670 1.00 92.69 73 THR A C 1
ATOM 533 O O . THR A 1 73 ? 8.333 -13.372 -15.709 1.00 92.69 73 THR A O 1
ATOM 536 N N . HIS A 1 74 ? 7.945 -11.438 -14.631 1.00 95.19 74 HIS A N 1
ATOM 537 C CA . HIS A 1 74 ? 8.742 -11.794 -13.458 1.00 95.19 74 HIS A CA 1
ATOM 538 C C . HIS A 1 74 ? 8.181 -13.072 -12.798 1.00 95.19 74 HIS A C 1
ATOM 540 O O . HIS A 1 74 ? 6.970 -13.142 -12.567 1.00 95.19 74 HIS A O 1
ATOM 546 N N . PRO A 1 75 ? 9.005 -14.095 -12.478 1.00 95.81 75 PRO A N 1
ATOM 547 C CA . PRO A 1 75 ? 8.510 -15.391 -11.996 1.00 95.81 75 PRO A CA 1
ATOM 548 C C . PRO A 1 75 ? 7.599 -15.326 -10.762 1.00 95.81 75 PRO A C 1
ATOM 550 O O . PRO A 1 75 ? 6.682 -16.142 -10.634 1.00 95.81 75 PRO A O 1
ATOM 553 N N . ASP A 1 76 ? 7.808 -14.346 -9.879 1.00 97.62 76 ASP A N 1
ATOM 554 C CA . ASP A 1 76 ? 6.984 -14.145 -8.682 1.00 97.62 76 ASP A CA 1
ATOM 555 C C . ASP A 1 76 ? 5.671 -13.399 -8.973 1.00 97.62 76 ASP A C 1
ATOM 557 O O . ASP A 1 76 ? 4.757 -13.437 -8.153 1.00 97.62 76 ASP A O 1
ATOM 561 N N . LEU A 1 77 ? 5.538 -12.759 -10.136 1.00 96.94 77 LEU A N 1
ATOM 562 C CA . LEU A 1 77 ? 4.361 -11.982 -10.546 1.00 96.94 77 LEU A CA 1
ATOM 563 C C . LEU A 1 77 ? 3.581 -12.604 -11.712 1.00 96.94 77 LEU A C 1
ATOM 565 O O . LEU A 1 77 ? 2.475 -12.149 -12.016 1.00 96.94 77 LEU A O 1
ATOM 569 N N . ALA A 1 78 ? 4.103 -13.670 -12.322 1.00 94.25 78 ALA A N 1
ATOM 570 C CA . ALA A 1 78 ? 3.474 -14.397 -13.419 1.00 94.25 78 ALA A CA 1
ATOM 571 C C . ALA A 1 78 ? 2.044 -14.864 -13.060 1.00 94.25 78 ALA A C 1
ATOM 573 O O . ALA A 1 78 ? 1.836 -15.807 -12.287 1.00 94.25 78 ALA A O 1
ATOM 574 N N . GLY A 1 79 ? 1.049 -14.185 -13.644 1.00 94.25 79 GLY A N 1
ATOM 575 C CA . GLY A 1 79 ? -0.384 -14.404 -13.412 1.00 94.25 79 GLY A CA 1
ATOM 576 C C . GLY A 1 79 ? -1.029 -13.548 -12.308 1.00 94.25 79 GLY A C 1
ATOM 577 O O . GLY A 1 79 ? -2.217 -13.730 -12.033 1.00 94.25 79 GLY A O 1
ATOM 578 N N . GLN A 1 80 ? -0.298 -12.626 -11.671 1.00 95.81 80 GLN A N 1
ATOM 579 C CA . GLN A 1 80 ? -0.821 -11.682 -10.662 1.00 95.81 80 GLN A CA 1
ATOM 580 C C . GLN A 1 80 ? -1.157 -10.302 -11.238 1.00 95.81 80 GLN A C 1
ATOM 582 O O . GLN A 1 80 ? -2.036 -9.617 -10.712 1.00 95.81 80 GLN A O 1
ATOM 587 N N . VAL A 1 81 ? -0.466 -9.903 -12.306 1.00 95.44 81 VAL A N 1
ATOM 588 C CA . VAL A 1 81 ? -0.641 -8.609 -12.977 1.00 95.44 81 VAL A CA 1
ATOM 589 C C . VAL A 1 81 ? -1.773 -8.704 -14.001 1.00 95.44 81 VAL A C 1
ATOM 591 O O . VAL A 1 81 ? -1.790 -9.609 -14.835 1.00 95.44 81 VAL A O 1
ATOM 594 N N . LEU A 1 82 ? -2.728 -7.781 -13.924 1.00 94.38 82 LEU A N 1
ATOM 595 C CA . LEU A 1 82 ? -3.840 -7.641 -14.863 1.00 94.38 82 LEU A CA 1
ATOM 596 C C . LEU A 1 82 ? -3.453 -6.748 -16.047 1.00 94.38 82 LEU A C 1
ATOM 598 O O . LEU A 1 82 ? -2.544 -5.925 -15.949 1.00 94.38 82 LEU A O 1
ATOM 602 N N . ALA A 1 83 ? -4.209 -6.842 -17.142 1.00 87.06 83 ALA A N 1
ATOM 603 C CA . ALA A 1 83 ? -4.169 -5.831 -18.193 1.00 87.06 83 ALA A CA 1
ATOM 604 C C . ALA A 1 83 ? -4.646 -4.474 -17.633 1.00 87.06 83 ALA A C 1
ATOM 606 O O . ALA A 1 83 ? -5.764 -4.364 -17.130 1.00 87.06 83 ALA A O 1
ATOM 607 N N . GLY A 1 84 ? -3.786 -3.455 -17.701 1.00 70.62 84 GLY A N 1
ATOM 608 C CA . GLY A 1 84 ? -4.020 -2.114 -17.165 1.00 70.62 84 GLY A CA 1
ATOM 609 C C . GLY A 1 84 ? -4.321 -1.092 -18.270 1.00 70.62 84 GLY A C 1
ATOM 610 O O . GLY A 1 84 ? -3.703 -1.156 -19.336 1.00 70.62 84 GLY A O 1
ATOM 611 N N . PRO A 1 85 ? -5.228 -0.121 -18.043 1.00 68.06 85 PRO A N 1
ATOM 612 C CA . PRO A 1 85 ? -5.650 0.844 -19.066 1.00 68.06 85 PRO A CA 1
ATOM 613 C C . PRO A 1 85 ? -4.591 1.915 -19.384 1.00 68.06 85 PRO A C 1
ATOM 615 O O . PRO A 1 85 ? -4.727 2.635 -20.368 1.00 68.06 85 PRO A O 1
ATOM 618 N N . MET A 1 86 ? -3.537 2.026 -18.568 1.00 71.06 86 MET A N 1
ATOM 619 C CA . MET A 1 86 ? -2.359 2.870 -18.816 1.00 71.06 86 MET A CA 1
ATOM 620 C C . MET A 1 86 ? -1.104 2.014 -19.048 1.00 71.06 86 MET A C 1
ATOM 622 O O . MET A 1 86 ? -0.047 2.300 -18.500 1.00 71.06 86 MET A O 1
ATOM 626 N N . GLY A 1 87 ? -1.246 0.946 -19.838 1.00 55.84 87 GLY A N 1
ATOM 627 C CA . GLY A 1 87 ? -0.158 0.033 -20.185 1.00 55.84 87 GLY A CA 1
ATOM 628 C C . GLY A 1 87 ? 0.176 -0.953 -19.065 1.00 55.84 87 GLY A C 1
ATOM 629 O O . GLY A 1 87 ? 0.913 -0.636 -18.137 1.00 55.84 87 GLY A O 1
ATOM 630 N N . ALA A 1 88 ? -0.322 -2.185 -19.187 1.00 55.25 88 ALA A N 1
ATOM 631 C CA . ALA A 1 88 ? 0.360 -3.328 -18.588 1.00 55.25 88 ALA A CA 1
ATOM 632 C C . ALA A 1 88 ? 1.435 -3.826 -19.560 1.00 55.25 88 ALA A C 1
ATOM 634 O O . ALA A 1 88 ? 1.127 -4.098 -20.721 1.00 55.25 88 ALA A O 1
ATOM 635 N N . GLY A 1 89 ? 2.663 -3.978 -19.067 1.00 68.06 89 GLY A N 1
ATOM 636 C CA . GLY A 1 89 ? 3.825 -4.376 -19.860 1.00 68.06 89 GLY A CA 1
ATOM 637 C C . GLY A 1 89 ? 4.897 -3.287 -19.894 1.00 68.06 89 GLY A C 1
ATOM 638 O O . GLY A 1 89 ? 4.588 -2.116 -20.092 1.00 68.06 89 GLY A O 1
ATOM 639 N N . ASP A 1 90 ? 6.143 -3.724 -19.715 1.00 72.50 90 ASP A N 1
ATOM 640 C CA . ASP A 1 90 ? 7.358 -2.919 -19.542 1.00 72.50 90 ASP A CA 1
ATOM 641 C C . ASP A 1 90 ? 7.369 -1.973 -18.321 1.00 72.50 90 ASP A C 1
ATOM 643 O O . ASP A 1 90 ? 6.551 -1.063 -18.169 1.00 72.50 90 ASP A O 1
ATOM 647 N N . ASP A 1 91 ? 8.368 -2.181 -17.467 1.00 83.56 91 ASP A N 1
ATOM 648 C CA . ASP A 1 91 ? 8.712 -1.361 -16.307 1.00 83.56 91 ASP A CA 1
ATOM 649 C C . ASP A 1 91 ? 10.192 -0.988 -16.420 1.00 83.56 91 ASP A C 1
ATOM 651 O O . ASP A 1 91 ? 11.048 -1.630 -15.815 1.00 83.56 91 ASP A O 1
ATOM 655 N N . GLY A 1 92 ? 10.497 0.035 -17.221 1.00 80.12 92 GLY A N 1
ATOM 656 C CA . GLY A 1 92 ? 11.877 0.431 -17.525 1.00 80.12 92 GLY A CA 1
ATOM 657 C C . GLY A 1 92 ? 12.712 0.889 -16.319 1.00 80.12 92 GLY A C 1
ATOM 658 O O . GLY A 1 92 ? 13.927 1.007 -16.444 1.00 80.12 92 GLY A O 1
ATOM 659 N N . ALA A 1 93 ? 12.092 1.128 -15.156 1.00 85.38 93 ALA A N 1
ATOM 660 C CA . ALA A 1 93 ? 12.782 1.507 -13.919 1.00 85.38 93 ALA A CA 1
ATOM 661 C C . ALA A 1 93 ? 12.847 0.374 -12.874 1.00 85.38 93 ALA A C 1
ATOM 663 O O . ALA A 1 93 ? 13.663 0.424 -11.955 1.00 85.38 93 ALA A O 1
ATOM 664 N N . GLY A 1 94 ? 11.982 -0.640 -12.976 1.00 91.25 94 GLY A N 1
ATOM 665 C CA . GLY A 1 94 ? 11.910 -1.785 -12.063 1.00 91.25 94 GLY A CA 1
ATOM 666 C C . GLY A 1 94 ? 11.289 -1.513 -10.686 1.00 91.25 94 GLY A C 1
ATOM 667 O O . GLY A 1 94 ? 11.144 -2.452 -9.899 1.00 91.25 94 GLY A O 1
ATOM 668 N N . HIS A 1 95 ? 10.937 -0.264 -10.367 1.00 94.50 95 HIS A N 1
ATOM 669 C CA . HIS A 1 95 ? 10.433 0.122 -9.045 1.00 94.50 95 HIS A CA 1
ATOM 670 C C . HIS A 1 95 ? 9.029 -0.444 -8.785 1.00 94.50 95 HIS A C 1
ATOM 672 O O . HIS A 1 95 ? 8.816 -1.121 -7.773 1.00 94.50 95 HIS A O 1
ATOM 678 N N . GLY A 1 96 ? 8.099 -0.265 -9.727 1.00 95.62 96 GLY A N 1
ATOM 679 C CA . GLY A 1 96 ? 6.743 -0.806 -9.638 1.00 95.62 96 GLY A CA 1
ATOM 680 C C . GLY A 1 96 ? 6.697 -2.337 -9.658 1.00 95.62 96 GLY A C 1
ATOM 681 O O . GLY A 1 96 ? 5.895 -2.934 -8.941 1.00 95.62 96 GLY A O 1
ATOM 682 N N . THR A 1 97 ? 7.623 -3.003 -10.353 1.00 96.19 97 THR A N 1
ATOM 683 C CA . THR A 1 97 ? 7.850 -4.459 -10.242 1.00 96.19 97 THR A CA 1
ATOM 684 C C . THR A 1 97 ? 8.214 -4.858 -8.811 1.00 96.19 97 THR A C 1
ATOM 686 O O . THR A 1 97 ? 7.667 -5.827 -8.279 1.00 96.19 97 THR A O 1
ATOM 689 N N . GLY A 1 98 ? 9.059 -4.071 -8.142 1.00 97.44 98 GLY A N 1
ATOM 690 C CA . GLY A 1 98 ? 9.370 -4.245 -6.725 1.00 97.44 98 GLY A CA 1
ATOM 691 C C . GLY A 1 98 ? 8.147 -4.090 -5.830 1.00 97.44 98 GLY A C 1
ATOM 692 O O . GLY A 1 98 ? 7.874 -4.976 -5.018 1.00 97.44 98 GLY A O 1
ATOM 693 N N . MET A 1 99 ? 7.372 -3.019 -6.007 1.00 98.44 99 MET A N 1
ATOM 694 C CA . MET A 1 99 ? 6.166 -2.764 -5.209 1.00 98.44 99 MET A CA 1
ATOM 695 C C . MET A 1 99 ? 5.100 -3.848 -5.422 1.00 98.44 99 MET A C 1
ATOM 697 O O . MET A 1 99 ? 4.532 -4.358 -4.454 1.00 98.44 99 MET A O 1
ATOM 701 N N . ALA A 1 100 ? 4.885 -4.283 -6.666 1.00 98.00 100 ALA A N 1
ATOM 702 C CA . ALA A 1 100 ? 4.021 -5.414 -6.999 1.00 98.00 100 ALA A CA 1
ATOM 703 C C . ALA A 1 100 ? 4.492 -6.714 -6.327 1.00 98.00 100 ALA A C 1
ATOM 705 O O . ALA A 1 100 ? 3.662 -7.465 -5.811 1.00 98.00 100 ALA A O 1
ATOM 706 N N . GLY A 1 101 ? 5.808 -6.961 -6.276 1.00 98.25 101 GLY A N 1
ATOM 707 C CA . GLY A 1 101 ? 6.411 -8.090 -5.562 1.00 98.25 101 GLY A CA 1
ATOM 708 C C . GLY A 1 101 ? 6.084 -8.084 -4.067 1.00 98.25 101 GLY A C 1
ATOM 709 O O . GLY A 1 101 ? 5.614 -9.091 -3.541 1.00 98.25 101 GLY A O 1
ATOM 710 N N . LEU A 1 102 ? 6.248 -6.938 -3.400 1.00 98.81 102 LEU A N 1
ATOM 711 C CA . LEU A 1 102 ? 5.947 -6.766 -1.970 1.00 98.81 102 LEU A CA 1
ATOM 712 C C . LEU A 1 102 ? 4.450 -6.930 -1.645 1.00 98.81 102 LEU A C 1
ATOM 714 O O . LEU A 1 102 ? 4.098 -7.420 -0.570 1.00 98.81 102 LEU A O 1
ATOM 718 N N . ILE A 1 103 ? 3.562 -6.571 -2.576 1.00 98.88 103 ILE A N 1
ATOM 719 C CA . ILE A 1 103 ? 2.110 -6.742 -2.422 1.00 98.88 103 ILE A CA 1
ATOM 720 C C . ILE A 1 103 ? 1.688 -8.198 -2.694 1.00 98.88 103 ILE A C 1
ATOM 722 O O . ILE A 1 103 ? 1.049 -8.816 -1.842 1.00 98.88 103 ILE A O 1
ATOM 726 N N . ALA A 1 104 ? 2.031 -8.747 -3.866 1.00 98.69 104 ALA A N 1
ATOM 727 C CA . ALA A 1 104 ? 1.376 -9.922 -4.462 1.00 98.69 104 ALA A CA 1
ATOM 728 C C . ALA A 1 104 ? 2.316 -11.071 -4.886 1.00 98.69 104 ALA A C 1
ATOM 730 O O . ALA A 1 104 ? 1.840 -12.051 -5.468 1.00 98.69 104 ALA A O 1
ATOM 731 N N . GLY A 1 105 ? 3.625 -10.963 -4.627 1.00 98.31 105 GLY A N 1
ATOM 732 C CA . GLY A 1 105 ? 4.635 -11.938 -5.045 1.00 98.31 105 GLY A CA 1
ATOM 733 C C . GLY A 1 105 ? 4.330 -13.378 -4.614 1.00 98.31 105 GLY A C 1
ATOM 734 O O . GLY A 1 105 ? 3.905 -13.639 -3.489 1.00 98.31 105 GLY A O 1
ATOM 735 N N . LEU A 1 106 ? 4.545 -14.326 -5.521 1.00 98.06 106 LEU A N 1
ATOM 736 C CA . LEU A 1 106 ? 4.255 -15.750 -5.341 1.00 98.06 106 LEU A CA 1
ATOM 737 C C . LEU A 1 106 ? 5.466 -16.577 -4.883 1.00 98.06 106 LEU A 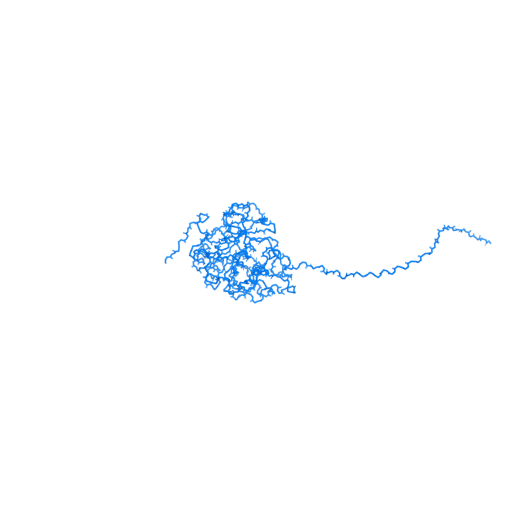C 1
ATOM 739 O O . LEU A 1 106 ? 5.311 -17.776 -4.645 1.00 98.06 106 LEU A O 1
ATOM 743 N N . GLY A 1 107 ? 6.657 -15.976 -4.809 1.00 96.75 107 GLY A N 1
ATOM 744 C CA . GLY A 1 107 ? 7.900 -16.626 -4.382 1.00 96.75 107 GLY A CA 1
ATOM 745 C C . GLY A 1 107 ? 8.386 -17.797 -5.246 1.00 96.75 107 GLY A C 1
ATOM 746 O O . GLY A 1 107 ? 9.275 -18.532 -4.825 1.00 96.75 107 GLY A O 1
ATOM 747 N N . ARG A 1 108 ? 7.808 -17.993 -6.438 1.00 95.69 108 ARG A N 1
ATOM 748 C CA . ARG A 1 108 ? 8.097 -19.082 -7.388 1.00 95.69 108 ARG A CA 1
ATOM 749 C C . ARG A 1 108 ? 9.505 -19.022 -7.981 1.00 95.69 108 ARG A C 1
ATOM 751 O O . ARG A 1 108 ? 10.048 -20.066 -8.344 1.00 95.69 108 ARG A O 1
ATOM 758 N N . GLY A 1 109 ? 10.082 -17.831 -8.113 1.00 92.69 109 GLY A N 1
ATOM 759 C CA . GLY A 1 109 ? 11.448 -17.644 -8.590 1.00 92.69 109 GLY A CA 1
ATOM 760 C C . GLY A 1 109 ? 12.486 -18.239 -7.635 1.00 92.69 109 GLY A C 1
ATOM 761 O O . GLY A 1 109 ? 12.160 -18.710 -6.545 1.00 92.69 109 GLY A O 1
ATOM 762 N N . ASN A 1 110 ? 13.748 -18.268 -8.069 1.00 90.38 110 ASN A N 1
ATOM 763 C CA . ASN A 1 110 ? 14.871 -18.803 -7.287 1.00 90.38 110 ASN A CA 1
ATOM 764 C C . ASN A 1 110 ? 14.603 -20.204 -6.674 1.00 90.38 110 ASN A C 1
ATOM 766 O O . ASN A 1 110 ? 14.927 -20.464 -5.519 1.00 90.38 110 ASN A O 1
ATOM 770 N N . GLY A 1 111 ? 13.936 -21.096 -7.419 1.00 90.19 111 GLY A N 1
ATOM 771 C CA . GLY A 1 111 ? 13.589 -22.443 -6.944 1.00 90.19 111 GLY A CA 1
ATOM 772 C C . GLY A 1 111 ? 12.480 -22.489 -5.882 1.00 90.19 111 GLY A C 1
ATOM 773 O O . GLY A 1 111 ? 12.533 -23.330 -4.988 1.00 90.19 111 GLY A O 1
ATOM 774 N N . GLY A 1 112 ? 11.489 -21.592 -5.946 1.00 93.19 112 GLY A N 1
ATOM 775 C CA . GLY A 1 112 ? 10.452 -21.477 -4.912 1.00 93.19 112 GLY A CA 1
ATOM 776 C C . GLY A 1 112 ? 10.931 -20.728 -3.663 1.00 93.19 112 GLY A C 1
ATOM 777 O O . GLY A 1 112 ? 10.495 -21.031 -2.553 1.00 93.19 112 GLY A O 1
ATOM 778 N N . GLN A 1 113 ? 11.892 -19.814 -3.827 1.00 93.69 113 GLN A N 1
ATOM 779 C CA . GLN A 1 113 ? 12.524 -19.026 -2.762 1.00 93.69 113 GLN A CA 1
ATOM 780 C C . GLN A 1 113 ? 12.716 -17.547 -3.161 1.00 93.69 113 GLN A C 1
ATOM 782 O O . GLN A 1 113 ? 13.634 -16.878 -2.672 1.00 93.69 113 GLN A O 1
ATOM 787 N N . GLY A 1 114 ? 11.873 -17.063 -4.077 1.00 96.19 114 GLY A N 1
ATOM 788 C CA . GLY A 1 114 ? 11.811 -15.676 -4.533 1.00 96.19 114 GLY A CA 1
ATOM 789 C C . GLY A 1 114 ? 11.124 -14.745 -3.530 1.00 96.19 114 GLY A C 1
ATOM 790 O O . GLY A 1 114 ? 11.105 -15.006 -2.327 1.00 96.19 114 GLY A O 1
ATOM 791 N N . VAL A 1 115 ? 10.531 -13.661 -4.028 1.00 97.38 115 VAL A N 1
ATOM 792 C CA . VAL A 1 115 ? 9.792 -12.687 -3.211 1.00 97.38 115 VAL A CA 1
ATOM 793 C C . VAL A 1 115 ? 8.350 -13.138 -3.017 1.00 97.38 115 VAL A C 1
ATOM 795 O O . VAL A 1 115 ? 7.585 -13.282 -3.975 1.00 97.38 115 VAL A O 1
ATOM 798 N N . TYR A 1 116 ? 7.965 -13.307 -1.755 1.00 98.19 116 TYR A N 1
ATOM 799 C CA . TYR A 1 116 ? 6.582 -13.507 -1.337 1.00 98.19 116 TYR A CA 1
ATOM 800 C C . TYR A 1 116 ? 5.957 -12.165 -0.948 1.00 98.19 116 TYR A C 1
ATOM 802 O O . TYR A 1 116 ? 6.450 -11.480 -0.054 1.00 98.19 116 TYR A O 1
ATOM 810 N N . GLY A 1 117 ? 4.859 -11.788 -1.593 1.00 98.44 117 GLY A N 1
ATOM 811 C CA . GLY A 1 117 ? 4.091 -10.608 -1.217 1.00 98.44 117 GLY A CA 1
ATOM 812 C C . GLY A 1 117 ? 3.267 -10.853 0.042 1.00 98.44 117 GLY A C 1
ATOM 813 O O . GLY A 1 117 ? 2.926 -11.991 0.362 1.00 98.44 117 GLY A O 1
ATOM 814 N N . VAL A 1 118 ? 2.901 -9.783 0.747 1.00 98.62 118 VAL A N 1
ATOM 815 C CA . VAL A 1 118 ? 2.062 -9.860 1.959 1.00 98.62 118 VAL A CA 1
ATOM 816 C C . VAL A 1 118 ? 0.707 -10.514 1.671 1.00 98.62 118 VAL A C 1
ATOM 818 O O . VAL A 1 118 ? 0.207 -11.277 2.499 1.00 98.62 118 VAL A O 1
ATOM 821 N N . ALA A 1 119 ? 0.135 -10.268 0.492 1.00 98.75 119 ALA A N 1
ATOM 822 C CA . ALA A 1 119 ? -1.175 -10.756 0.081 1.00 98.75 119 ALA A CA 1
ATOM 823 C C . ALA A 1 119 ? -1.091 -11.507 -1.270 1.00 98.75 119 ALA A C 1
ATOM 825 O O . ALA A 1 119 ? -1.543 -11.005 -2.301 1.00 98.75 119 ALA A O 1
ATOM 826 N N . PRO A 1 120 ? -0.529 -12.733 -1.303 1.00 98.44 120 PRO A N 1
ATOM 827 C CA . PRO A 1 120 ? -0.164 -13.445 -2.535 1.00 98.44 120 PRO A CA 1
ATOM 828 C C . PRO A 1 120 ? -1.362 -14.012 -3.329 1.00 98.44 120 PRO A C 1
ATOM 830 O O . PRO A 1 120 ? -1.202 -14.871 -4.196 1.00 98.44 120 PRO A O 1
ATOM 833 N N . SER A 1 121 ? -2.590 -13.580 -3.046 1.00 98.56 121 SER A N 1
ATOM 834 C CA . SER A 1 121 ? -3.802 -13.912 -3.811 1.00 98.56 121 SER A CA 1
ATOM 835 C C . SER A 1 121 ? -4.609 -12.684 -4.252 1.00 98.56 121 SER A C 1
ATOM 837 O O . SER A 1 121 ? -5.686 -12.857 -4.826 1.00 98.56 121 SER A O 1
ATOM 839 N N . VAL A 1 122 ? -4.089 -11.466 -4.048 1.00 98.50 122 VAL A N 1
ATOM 840 C CA . VAL A 1 122 ? -4.626 -10.259 -4.704 1.00 98.50 122 VAL A CA 1
ATOM 841 C C . VAL A 1 122 ? -4.276 -10.248 -6.192 1.00 98.50 122 VAL A C 1
ATOM 843 O O . VAL A 1 122 ? -3.424 -11.010 -6.658 1.00 98.50 122 VAL A O 1
ATOM 846 N N . LYS A 1 123 ? -4.879 -9.320 -6.937 1.00 98.12 123 LYS A N 1
ATOM 847 C CA . LYS A 1 123 ? -4.418 -8.941 -8.278 1.00 98.12 123 LYS A CA 1
ATOM 848 C C . LYS A 1 123 ? -3.884 -7.514 -8.312 1.00 98.12 123 LYS A C 1
ATOM 850 O O . LYS A 1 123 ? -4.416 -6.635 -7.636 1.00 98.12 123 LYS A O 1
ATOM 855 N N . ILE A 1 124 ? -2.838 -7.298 -9.105 1.00 97.94 124 ILE A N 1
ATOM 856 C CA . ILE A 1 124 ? -2.237 -5.984 -9.348 1.00 97.94 124 ILE A CA 1
ATOM 857 C C . ILE A 1 124 ? -2.811 -5.424 -10.646 1.00 97.94 124 ILE A C 1
ATOM 859 O O . ILE A 1 124 ? -2.686 -6.055 -11.694 1.00 97.94 124 ILE A O 1
ATOM 863 N N . LEU A 1 125 ? -3.410 -4.239 -10.590 1.00 97.00 125 LEU A N 1
ATOM 864 C CA . LEU A 1 125 ? -3.821 -3.475 -11.766 1.00 97.00 125 LEU A CA 1
ATOM 865 C C . LEU A 1 125 ? -2.812 -2.331 -11.978 1.00 97.00 125 LEU A C 1
ATOM 867 O O . LEU A 1 125 ? -2.834 -1.372 -11.204 1.00 97.00 125 LEU A O 1
ATOM 871 N N . PRO A 1 126 ? -1.894 -2.431 -12.956 1.00 95.38 126 PRO A N 1
ATOM 872 C CA . PRO A 1 126 ? -0.829 -1.451 -13.131 1.00 95.38 126 PRO A CA 1
ATOM 873 C C . PRO A 1 126 ? -1.317 -0.192 -13.858 1.00 95.38 126 PRO A C 1
ATOM 875 O O . PRO A 1 126 ? -2.078 -0.262 -14.828 1.00 95.38 126 PRO A O 1
ATOM 878 N N . PHE A 1 127 ? -0.816 0.958 -13.418 1.00 94.31 127 PHE A N 1
ATOM 879 C CA . PHE A 1 127 ? -0.949 2.246 -14.089 1.00 94.31 127 PHE A CA 1
ATOM 880 C C . PHE A 1 127 ? 0.437 2.884 -14.172 1.00 94.31 127 PHE A C 1
ATOM 882 O O . PHE A 1 127 ? 0.960 3.374 -13.170 1.00 94.31 127 PHE A O 1
ATOM 889 N N . ARG A 1 128 ? 1.041 2.855 -15.362 1.00 92.56 128 ARG A N 1
ATOM 890 C CA . ARG A 1 128 ? 2.386 3.383 -15.584 1.00 92.56 128 ARG A CA 1
ATOM 891 C C . ARG A 1 128 ? 2.364 4.910 -15.688 1.00 92.56 128 ARG A C 1
ATOM 893 O O . ARG A 1 128 ? 1.640 5.465 -16.513 1.00 92.56 128 ARG A O 1
ATOM 900 N N . THR A 1 129 ? 3.167 5.585 -14.867 1.00 91.06 129 THR A N 1
ATOM 901 C CA . THR A 1 129 ? 3.279 7.060 -14.819 1.00 91.06 129 THR A CA 1
ATOM 902 C C . THR A 1 129 ? 4.676 7.588 -15.160 1.00 91.06 129 THR A C 1
ATOM 904 O O . THR A 1 129 ? 4.902 8.796 -15.097 1.00 91.06 129 THR A O 1
ATOM 907 N N . TYR A 1 130 ? 5.599 6.710 -15.566 1.00 87.38 130 TYR A N 1
ATOM 908 C CA . TYR A 1 130 ? 6.979 7.045 -15.931 1.00 87.38 130 TYR A CA 1
ATOM 909 C C . TYR A 1 130 ? 7.303 6.612 -17.371 1.00 87.38 130 TYR A C 1
ATOM 911 O O . TYR A 1 130 ? 6.845 5.567 -17.848 1.00 87.38 130 TYR A O 1
ATOM 919 N N . LEU A 1 131 ? 8.123 7.399 -18.066 1.00 81.75 131 LEU A N 1
ATOM 920 C CA . LEU A 1 131 ? 8.725 7.039 -19.352 1.00 81.75 131 LEU A CA 1
ATOM 921 C C . LEU A 1 131 ? 9.882 6.039 -19.151 1.00 81.75 131 LEU A C 1
ATOM 923 O O . LEU A 1 131 ? 10.333 5.809 -18.031 1.00 81.75 131 LEU A O 1
ATOM 927 N N . SER A 1 132 ? 10.351 5.391 -20.226 1.00 76.88 132 SER A N 1
ATOM 928 C CA . SER A 1 132 ? 11.421 4.371 -20.130 1.00 76.88 132 SER A CA 1
ATOM 929 C C . SER A 1 132 ? 12.809 4.953 -19.814 1.00 76.88 132 SER A C 1
ATOM 931 O O . SER A 1 132 ? 13.735 4.193 -19.561 1.00 76.88 132 SER A O 1
ATOM 933 N N . ASP A 1 133 ? 12.956 6.281 -19.791 1.00 77.88 133 ASP A N 1
ATOM 934 C CA . ASP A 1 133 ? 14.124 7.003 -19.263 1.00 77.88 133 ASP A CA 1
ATOM 935 C C . ASP A 1 133 ? 14.004 7.323 -17.754 1.00 77.88 133 ASP A C 1
ATOM 937 O O . ASP A 1 133 ? 14.836 8.040 -17.198 1.00 77.88 133 ASP A O 1
ATOM 941 N N . ASN A 1 134 ? 12.970 6.789 -17.092 1.00 78.31 134 ASN A N 1
ATOM 942 C CA . ASN A 1 134 ? 12.602 7.029 -15.694 1.00 78.31 134 ASN A CA 1
ATOM 943 C C . ASN A 1 134 ? 12.192 8.485 -15.366 1.00 78.31 134 ASN A C 1
ATOM 945 O O . ASN A 1 134 ? 12.118 8.863 -14.195 1.00 78.31 134 ASN A O 1
ATOM 949 N N . SER A 1 135 ? 11.868 9.310 -16.366 1.00 82.25 135 SER A N 1
ATOM 950 C CA . SER A 1 135 ? 11.205 10.601 -16.139 1.00 82.25 135 SER A CA 1
ATOM 951 C C . SER A 1 135 ? 9.703 10.420 -15.871 1.00 82.25 135 SER A C 1
ATOM 953 O O . SER A 1 135 ? 9.050 9.542 -16.441 1.00 82.25 135 SER A O 1
ATOM 955 N N . MET A 1 136 ? 9.125 11.240 -14.986 1.00 85.69 136 MET A N 1
ATOM 956 C CA . MET A 1 136 ? 7.685 11.193 -14.697 1.00 85.69 136 MET A CA 1
ATOM 957 C C . MET A 1 136 ? 6.882 11.877 -15.811 1.00 85.69 136 MET A C 1
ATOM 959 O O . MET A 1 136 ? 7.175 13.004 -16.210 1.00 85.69 136 MET A O 1
ATOM 963 N N . MET A 1 137 ? 5.832 11.211 -16.285 1.00 87.38 137 MET A N 1
ATOM 964 C CA . MET A 1 137 ? 4.942 11.718 -17.328 1.00 87.38 137 MET A CA 1
ATOM 965 C C . MET A 1 137 ? 4.044 12.852 -16.783 1.00 87.38 137 MET A C 1
ATOM 967 O O . MET A 1 137 ? 3.308 12.623 -15.817 1.00 87.38 137 MET A O 1
ATOM 971 N N . PRO A 1 138 ? 4.025 14.052 -17.400 1.00 86.62 138 PRO A N 1
ATOM 972 C CA . PRO A 1 138 ? 3.188 15.164 -16.945 1.00 86.62 138 PRO A CA 1
ATOM 973 C C . PRO A 1 138 ? 1.693 14.808 -16.876 1.00 86.62 138 PRO A C 1
ATOM 975 O O . PRO A 1 138 ? 1.127 14.284 -17.836 1.00 86.62 138 PRO A O 1
ATOM 978 N N . GLY A 1 139 ? 1.050 15.091 -15.737 1.00 89.69 139 GLY A N 1
ATOM 979 C CA . GLY A 1 139 ? -0.381 14.832 -15.506 1.00 89.69 139 GLY A CA 1
ATOM 980 C C . GLY A 1 139 ? -0.778 13.349 -15.402 1.00 89.69 139 GLY A C 1
ATOM 981 O O . GLY A 1 139 ? -1.969 13.021 -15.364 1.00 89.69 139 GLY A O 1
ATOM 982 N N . ALA A 1 140 ? 0.187 12.420 -15.422 1.00 92.81 140 ALA A N 1
ATOM 983 C CA . ALA A 1 140 ? -0.110 10.992 -15.477 1.00 92.81 140 ALA A CA 1
ATOM 984 C C . ALA A 1 140 ? -0.547 10.410 -14.129 1.00 92.81 140 ALA A C 1
ATOM 986 O O . ALA A 1 140 ? -1.347 9.477 -14.123 1.00 92.81 140 ALA A O 1
ATOM 987 N N . VAL A 1 141 ? -0.073 10.952 -13.002 1.00 95.06 141 VAL A N 1
ATOM 988 C CA . VAL A 1 141 ? -0.437 10.476 -11.655 1.00 95.06 141 VAL A CA 1
ATOM 989 C C . VAL A 1 141 ? -1.903 10.793 -11.364 1.00 95.06 141 VAL A C 1
ATOM 991 O O . VAL A 1 141 ? -2.668 9.923 -10.959 1.00 95.06 141 VAL A O 1
ATOM 994 N N . GLU A 1 142 ? -2.332 12.010 -11.670 1.00 95.94 142 GLU A N 1
ATOM 995 C CA . GLU A 1 142 ? -3.700 12.507 -11.528 1.00 95.94 142 GLU A CA 1
ATOM 996 C C . GLU A 1 142 ? -4.670 11.696 -12.394 1.00 95.94 142 GLU A C 1
ATOM 998 O O . GLU A 1 142 ? -5.719 11.240 -11.926 1.00 95.94 142 GLU A O 1
ATOM 1003 N N . LYS A 1 143 ? -4.284 11.455 -13.653 1.00 96.06 143 LYS A N 1
ATOM 1004 C CA . LYS A 1 143 ? -5.027 10.613 -14.596 1.00 96.06 143 LYS A CA 1
ATOM 1005 C C . LYS A 1 143 ? -5.109 9.159 -14.123 1.00 96.06 143 LYS A C 1
ATOM 1007 O O . LYS A 1 143 ? -6.191 8.573 -14.168 1.00 96.06 143 LYS A O 1
ATOM 1012 N N . ALA A 1 144 ? -4.005 8.591 -13.640 1.00 96.62 144 ALA A N 1
ATOM 1013 C CA . ALA A 1 144 ? -3.956 7.233 -13.109 1.00 96.62 144 ALA A CA 1
ATOM 1014 C C . ALA A 1 144 ? -4.840 7.074 -11.866 1.00 96.62 144 ALA A C 1
ATOM 1016 O O . ALA A 1 144 ? -5.583 6.101 -11.785 1.00 96.62 144 ALA A O 1
ATOM 1017 N N . ILE A 1 145 ? -4.841 8.041 -10.941 1.00 98.19 145 ILE A N 1
ATOM 1018 C CA . ILE A 1 145 ? -5.696 8.012 -9.743 1.00 98.19 145 ILE A CA 1
ATOM 1019 C C . ILE A 1 145 ? -7.180 8.029 -10.136 1.00 98.19 145 ILE A C 1
ATOM 1021 O O . ILE A 1 145 ? -7.954 7.237 -9.598 1.00 98.19 145 ILE A O 1
ATOM 1025 N N . ARG A 1 146 ? -7.589 8.861 -11.106 1.00 98.12 146 ARG A N 1
ATOM 1026 C CA . ARG A 1 146 ? -8.983 8.879 -11.594 1.00 98.12 146 ARG A CA 1
ATOM 1027 C C . ARG A 1 146 ? -9.368 7.570 -12.295 1.00 98.12 146 ARG A C 1
ATOM 1029 O O . ARG A 1 146 ? -10.417 7.013 -11.993 1.00 98.12 146 ARG A O 1
ATOM 1036 N N . LEU A 1 147 ? -8.509 7.022 -13.157 1.00 97.19 147 LEU A N 1
ATOM 1037 C CA . LEU A 1 147 ? -8.775 5.733 -13.814 1.00 97.19 147 LEU A CA 1
ATOM 1038 C C . LEU A 1 147 ? -8.777 4.554 -12.824 1.00 97.19 147 LEU A C 1
ATOM 1040 O O . LEU A 1 147 ? -9.570 3.629 -12.981 1.00 97.19 147 LEU A O 1
ATOM 1044 N N . ALA A 1 148 ? -7.953 4.593 -11.776 1.00 97.75 148 ALA A N 1
ATOM 1045 C CA . ALA A 1 148 ? -7.981 3.626 -10.682 1.00 97.75 148 ALA A CA 1
ATOM 1046 C C . ALA A 1 148 ? -9.252 3.759 -9.820 1.00 97.75 148 ALA A C 1
ATOM 1048 O O . ALA A 1 148 ? -9.808 2.745 -9.389 1.00 97.75 148 ALA A O 1
ATOM 1049 N N . ALA A 1 149 ? -9.760 4.979 -9.621 1.00 98.50 149 ALA A N 1
ATOM 1050 C CA . ALA A 1 149 ? -11.025 5.246 -8.935 1.00 98.50 149 ALA A CA 1
ATOM 1051 C C . ALA A 1 149 ? -12.249 4.670 -9.670 1.00 98.50 149 ALA A C 1
ATOM 1053 O O . ALA A 1 149 ? -13.181 4.201 -9.019 1.00 98.50 149 ALA A O 1
ATOM 1054 N N . ASP A 1 150 ? -12.222 4.631 -11.002 1.00 97.81 150 ASP A N 1
ATOM 1055 C CA . ASP A 1 150 ? -13.263 4.005 -11.832 1.00 97.81 150 ASP A CA 1
ATOM 1056 C C . ASP A 1 150 ? -12.990 2.524 -12.174 1.00 97.81 150 ASP A C 1
ATOM 1058 O O . ASP A 1 150 ? -13.779 1.874 -12.856 1.00 97.81 150 ASP A O 1
ATOM 1062 N N . SER A 1 151 ? -11.898 1.955 -11.653 1.00 96.94 151 SER A N 1
ATOM 1063 C CA . SER A 1 151 ? -11.536 0.540 -11.815 1.00 96.94 151 SER A CA 1
ATOM 1064 C C . SER A 1 151 ? -12.166 -0.370 -10.738 1.00 96.94 151 SER A C 1
ATOM 1066 O O . SER A 1 151 ? -12.598 0.122 -9.688 1.00 96.94 151 SER A O 1
ATOM 1068 N N . PRO A 1 152 ? -12.152 -1.711 -10.908 1.00 95.81 152 PRO A N 1
ATOM 1069 C CA . PRO A 1 152 ? -12.555 -2.657 -9.860 1.00 95.81 152 PRO A CA 1
ATOM 1070 C C . PRO A 1 152 ? -11.556 -2.779 -8.690 1.00 95.81 152 PRO A C 1
ATOM 1072 O O . PRO A 1 152 ? -11.807 -3.546 -7.759 1.00 95.81 152 PRO A O 1
ATOM 1075 N N . ALA A 1 153 ? -10.431 -2.053 -8.691 1.00 97.94 153 ALA A N 1
ATOM 1076 C CA . ALA A 1 153 ? -9.530 -2.027 -7.539 1.00 97.94 153 ALA A CA 1
ATOM 1077 C C . ALA A 1 153 ? -10.234 -1.462 -6.292 1.00 97.94 153 ALA A C 1
ATOM 1079 O O . ALA A 1 153 ? -11.036 -0.532 -6.396 1.00 97.94 153 ALA A O 1
ATOM 1080 N N . ARG A 1 154 ? -9.926 -1.996 -5.105 1.00 98.12 154 ARG A N 1
ATOM 1081 C CA . ARG A 1 154 ? -10.413 -1.451 -3.817 1.00 98.12 154 ARG A CA 1
ATOM 1082 C C . ARG A 1 154 ? -9.387 -0.517 -3.171 1.00 98.12 154 ARG A C 1
ATOM 1084 O O . ARG A 1 154 ? -9.755 0.459 -2.522 1.00 98.12 154 ARG A O 1
ATOM 1091 N N . ILE A 1 155 ? -8.106 -0.811 -3.385 1.00 98.94 155 ILE A N 1
ATOM 1092 C CA . ILE A 1 155 ? -6.957 -0.091 -2.827 1.00 98.94 155 ILE A CA 1
ATOM 1093 C C . ILE A 1 155 ? -6.177 0.550 -3.977 1.00 98.94 155 ILE A C 1
ATOM 1095 O O . ILE A 1 155 ? -5.998 -0.084 -5.017 1.00 98.94 155 ILE A O 1
ATOM 1099 N N . ILE A 1 156 ? -5.700 1.777 -3.779 1.00 98.88 156 ILE A N 1
ATOM 1100 C CA . ILE A 1 156 ? -4.756 2.472 -4.658 1.00 98.88 156 ILE A CA 1
ATOM 1101 C C . ILE A 1 156 ? -3.444 2.646 -3.892 1.00 98.88 156 ILE A C 1
ATOM 1103 O O . ILE A 1 156 ? -3.430 3.280 -2.837 1.00 98.88 156 ILE A O 1
ATOM 1107 N N . ASN A 1 157 ? -2.355 2.103 -4.431 1.00 98.88 157 ASN A N 1
ATOM 1108 C CA . ASN A 1 157 ? -1.004 2.248 -3.906 1.00 98.88 157 ASN A CA 1
ATOM 1109 C C . ASN A 1 157 ? -0.214 3.277 -4.729 1.00 98.88 157 ASN A C 1
ATOM 1111 O O . ASN A 1 157 ? -0.017 3.088 -5.932 1.00 98.88 157 ASN A O 1
ATOM 1115 N N . LEU A 1 158 ? 0.269 4.323 -4.059 1.00 98.38 158 LEU A N 1
ATOM 1116 C CA . LEU A 1 158 ? 1.094 5.401 -4.607 1.00 98.38 158 LEU A CA 1
ATOM 1117 C C . LEU A 1 158 ? 2.462 5.399 -3.912 1.00 98.38 158 LEU A C 1
ATOM 1119 O O . LEU A 1 158 ? 2.690 6.121 -2.942 1.00 98.38 158 LEU A O 1
ATOM 1123 N N . SER A 1 159 ? 3.392 4.587 -4.411 1.00 95.06 159 SER A N 1
ATOM 1124 C CA . SER A 1 159 ? 4.766 4.502 -3.887 1.00 95.06 159 SER A CA 1
ATOM 1125 C C . SER A 1 159 ? 5.668 5.622 -4.442 1.00 95.06 159 SER A C 1
ATOM 1127 O O . SER A 1 159 ? 6.826 5.403 -4.788 1.00 95.06 159 SER A O 1
ATOM 1129 N N . LEU A 1 160 ? 5.111 6.833 -4.525 1.00 93.31 160 LEU A N 1
ATOM 1130 C CA . LEU A 1 160 ? 5.696 8.055 -5.079 1.00 93.31 160 LEU A CA 1
ATOM 1131 C C . LEU A 1 160 ? 5.354 9.258 -4.187 1.00 93.31 160 LEU A C 1
ATOM 1133 O O . LEU A 1 160 ? 4.444 9.178 -3.359 1.00 93.31 160 LEU A O 1
ATOM 1137 N N . GLY A 1 161 ? 6.043 10.385 -4.374 1.00 91.06 161 GLY A N 1
ATOM 1138 C CA . GLY A 1 161 ? 5.708 11.622 -3.672 1.00 91.06 161 GLY A CA 1
ATOM 1139 C C . GLY A 1 161 ? 6.396 12.869 -4.228 1.00 91.06 161 GLY A C 1
ATOM 1140 O O . GLY A 1 161 ? 7.375 12.779 -4.966 1.00 91.06 161 GLY A O 1
ATOM 1141 N N . THR A 1 162 ? 5.872 14.037 -3.861 1.00 90.00 162 THR A N 1
ATOM 1142 C CA . THR A 1 162 ? 6.392 15.369 -4.206 1.00 90.00 162 THR A CA 1
ATOM 1143 C C . THR A 1 162 ? 6.209 16.337 -3.036 1.00 90.00 162 THR A C 1
ATOM 1145 O O . THR A 1 162 ? 5.222 16.248 -2.307 1.00 90.00 162 THR A O 1
ATOM 1148 N N . GLY A 1 163 ? 7.154 17.264 -2.851 1.00 89.31 163 GLY A N 1
ATOM 1149 C CA . GLY A 1 163 ? 7.136 18.266 -1.772 1.00 89.31 163 GLY A CA 1
ATOM 1150 C C . GLY A 1 163 ? 6.189 19.453 -2.001 1.00 89.31 163 GLY A C 1
ATOM 1151 O O . GLY A 1 163 ? 6.161 20.378 -1.194 1.00 89.31 163 GLY A O 1
ATOM 1152 N N . THR A 1 164 ? 5.429 19.454 -3.101 1.00 88.81 164 THR A N 1
ATOM 1153 C CA . THR A 1 164 ? 4.532 20.553 -3.493 1.00 88.81 164 THR A CA 1
ATOM 1154 C C . THR A 1 164 ? 3.114 20.036 -3.705 1.00 88.81 164 THR A C 1
ATOM 1156 O O . THR A 1 164 ? 2.903 19.077 -4.444 1.00 88.81 164 THR A O 1
ATOM 1159 N N . ALA A 1 165 ? 2.117 20.688 -3.104 1.00 90.25 165 ALA A N 1
ATOM 1160 C CA . ALA A 1 165 ? 0.716 20.328 -3.308 1.00 90.25 165 ALA A CA 1
ATOM 1161 C C . ALA A 1 165 ? 0.276 20.608 -4.758 1.00 90.25 165 ALA A C 1
ATOM 1163 O O . ALA A 1 165 ? 0.349 21.742 -5.229 1.00 90.25 165 ALA A O 1
ATOM 1164 N N . VAL A 1 166 ? -0.235 19.584 -5.445 1.00 93.38 166 VAL A N 1
ATOM 1165 C CA . VAL A 1 166 ? -0.780 19.676 -6.810 1.00 93.38 166 VAL A CA 1
ATOM 1166 C C . VAL A 1 166 ? -2.315 19.644 -6.735 1.00 93.38 166 VAL A C 1
ATOM 1168 O O . VAL A 1 166 ? -2.866 18.609 -6.341 1.00 93.38 166 VAL A O 1
ATOM 1171 N N . PRO A 1 167 ? -3.035 20.728 -7.098 1.00 95.31 167 PRO A N 1
ATOM 1172 C CA . PRO A 1 167 ? -4.495 20.803 -6.968 1.00 95.31 167 PRO A CA 1
ATOM 1173 C C . PRO A 1 167 ? -5.236 19.637 -7.636 1.00 95.31 167 PRO A C 1
ATOM 1175 O O . PRO A 1 167 ? -6.076 18.996 -7.004 1.00 95.31 167 PRO A O 1
ATOM 1178 N N . ASP A 1 168 ? -4.855 19.296 -8.864 1.00 96.12 168 ASP A N 1
ATOM 1179 C CA . ASP A 1 168 ? -5.469 18.226 -9.654 1.00 96.12 168 ASP A CA 1
ATOM 1180 C C . ASP A 1 168 ? -5.257 16.840 -9.022 1.00 96.12 168 ASP A C 1
ATOM 1182 O O . ASP A 1 168 ? -6.158 15.998 -9.060 1.00 96.12 168 ASP A O 1
ATOM 1186 N N . MET A 1 169 ? -4.105 16.613 -8.373 1.00 97.31 169 MET A N 1
ATOM 1187 C CA . MET A 1 169 ? -3.827 15.381 -7.624 1.00 97.31 169 MET A CA 1
ATOM 1188 C C . MET A 1 169 ? -4.647 15.316 -6.335 1.00 97.31 169 MET A C 1
ATOM 1190 O O . MET A 1 169 ? -5.162 14.250 -5.996 1.00 97.31 169 MET A O 1
ATOM 1194 N N . ARG A 1 170 ? -4.832 16.446 -5.638 1.00 97.06 170 ARG A N 1
ATOM 1195 C CA . ARG A 1 170 ? -5.718 16.531 -4.466 1.00 97.06 170 ARG A CA 1
ATOM 1196 C C . ARG A 1 170 ? -7.164 16.205 -4.844 1.00 97.06 170 ARG A C 1
ATOM 1198 O O . ARG A 1 170 ? -7.829 15.452 -4.134 1.00 97.06 170 ARG A O 1
ATOM 1205 N N . GLU A 1 171 ? -7.648 16.741 -5.962 1.00 98.06 171 GLU A N 1
ATOM 1206 C CA . GLU A 1 171 ? -9.011 16.495 -6.439 1.00 98.06 171 GLU A CA 1
ATOM 1207 C C . GLU A 1 171 ? -9.193 15.050 -6.933 1.00 98.06 171 GLU A C 1
ATOM 1209 O O . GLU A 1 171 ? -10.197 14.418 -6.602 1.00 98.06 171 GLU A O 1
ATOM 1214 N N . ALA A 1 172 ? -8.192 14.480 -7.616 1.00 98.56 172 ALA A N 1
ATOM 1215 C CA . ALA A 1 172 ? -8.173 13.070 -8.012 1.00 98.56 172 ALA A CA 1
ATOM 1216 C C . ALA A 1 172 ? -8.188 12.114 -6.801 1.00 98.56 172 ALA A C 1
ATOM 1218 O O . ALA A 1 172 ? -8.957 11.151 -6.792 1.00 98.56 172 ALA A 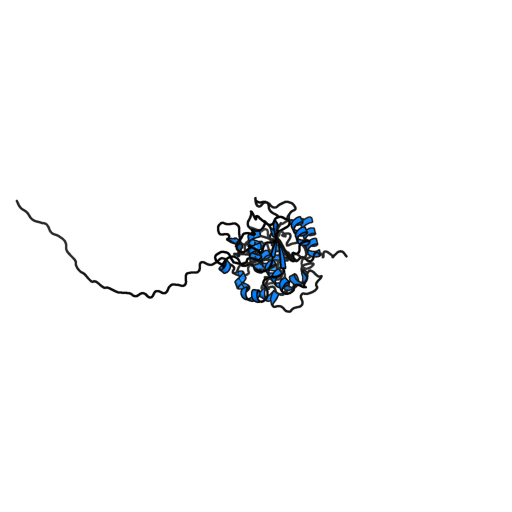O 1
ATOM 1219 N N . VAL A 1 173 ? -7.401 12.390 -5.754 1.00 98.56 173 VAL A N 1
ATOM 1220 C CA . VAL A 1 173 ? -7.421 11.621 -4.494 1.00 98.56 173 VAL A CA 1
ATOM 1221 C C . VAL A 1 173 ? -8.786 11.716 -3.813 1.00 98.56 173 VAL A C 1
ATOM 1223 O O . VAL A 1 173 ? -9.357 10.690 -3.443 1.00 98.56 173 VAL A O 1
ATOM 1226 N N . ALA A 1 174 ? -9.361 12.917 -3.720 1.00 97.88 174 ALA A N 1
ATOM 1227 C CA . ALA A 1 174 ? -10.694 13.104 -3.153 1.00 97.88 174 ALA A CA 1
ATOM 1228 C C . ALA A 1 174 ? -11.786 12.399 -3.986 1.00 97.88 174 ALA A C 1
ATOM 1230 O O . ALA A 1 174 ? -12.750 11.875 -3.428 1.00 97.88 174 ALA A O 1
ATOM 1231 N N . TYR A 1 175 ? -11.646 12.343 -5.315 1.00 98.62 175 TYR A N 1
ATOM 1232 C CA . TYR A 1 175 ? -12.519 11.565 -6.200 1.00 98.62 175 TYR A CA 1
ATOM 1233 C C . TYR A 1 175 ? -12.401 10.057 -5.932 1.00 98.62 175 TYR A C 1
ATOM 1235 O O . TYR A 1 175 ? -13.423 9.387 -5.789 1.00 98.62 175 TYR A O 1
ATOM 1243 N N . ALA A 1 176 ? -11.184 9.530 -5.767 1.00 98.81 176 ALA A N 1
ATOM 1244 C CA . ALA A 1 176 ? -10.960 8.132 -5.396 1.00 98.81 176 ALA A CA 1
ATOM 1245 C C . ALA A 1 176 ? -11.583 7.774 -4.036 1.00 98.81 176 ALA A C 1
ATOM 1247 O O . ALA A 1 176 ? -12.265 6.756 -3.917 1.00 98.81 176 ALA A O 1
ATOM 1248 N N . GLN A 1 177 ? -11.433 8.639 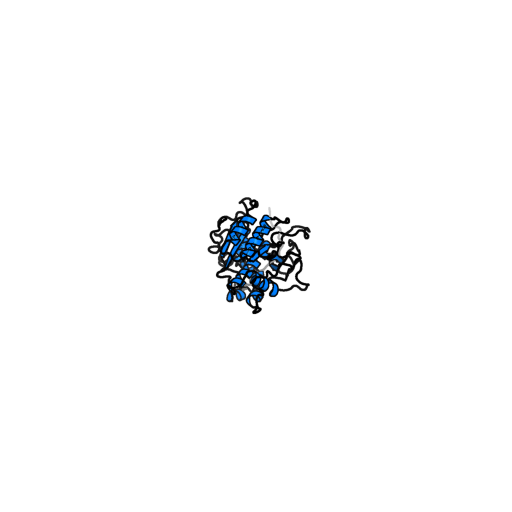-3.033 1.00 98.31 177 GLN A N 1
ATOM 1249 C CA . GLN A 1 177 ? -12.063 8.463 -1.721 1.00 98.31 177 GLN A CA 1
ATOM 1250 C C . GLN A 1 177 ? -13.599 8.477 -1.818 1.00 98.31 177 GLN A C 1
ATOM 1252 O O . GLN A 1 177 ? -14.247 7.586 -1.271 1.00 98.31 177 GLN A O 1
ATOM 1257 N N . ARG A 1 178 ? -14.196 9.403 -2.590 1.00 97.69 178 ARG A N 1
ATOM 1258 C CA . ARG A 1 178 ? -15.652 9.413 -2.870 1.00 97.69 178 ARG A CA 1
ATOM 1259 C C . ARG A 1 178 ? -16.129 8.174 -3.642 1.00 97.69 178 ARG A C 1
ATOM 1261 O O . ARG A 1 178 ? -17.269 7.761 -3.474 1.00 97.69 178 ARG A O 1
ATOM 1268 N N . LYS A 1 179 ? -15.261 7.539 -4.437 1.00 98.31 179 LYS A N 1
ATOM 1269 C CA . LYS A 1 179 ? -15.490 6.234 -5.095 1.00 98.31 179 LYS A CA 1
ATOM 1270 C C . LYS A 1 179 ? -15.219 5.031 -4.172 1.00 98.31 179 LYS A C 1
ATOM 1272 O O . LYS A 1 179 ? -15.117 3.900 -4.648 1.00 98.31 179 LYS A O 1
ATOM 1277 N N . GLY A 1 180 ? -15.085 5.257 -2.862 1.00 98.06 180 GLY A N 1
ATOM 1278 C CA . GLY A 1 180 ? -14.901 4.216 -1.851 1.00 98.06 180 GLY A CA 1
ATOM 1279 C C . GLY A 1 180 ? -13.533 3.530 -1.884 1.00 98.06 180 GLY A C 1
ATOM 1280 O O . GLY A 1 180 ? -13.407 2.424 -1.357 1.00 98.06 180 GLY A O 1
ATOM 1281 N N . LYS A 1 181 ? -12.517 4.137 -2.514 1.00 98.69 181 LYS A N 1
ATOM 1282 C CA . LYS A 1 181 ? -11.164 3.569 -2.592 1.00 98.69 181 LYS A CA 1
ATOM 1283 C C . LYS A 1 181 ? -10.341 3.922 -1.357 1.00 98.69 181 LYS A C 1
ATOM 1285 O O . LYS A 1 181 ? -10.329 5.070 -0.914 1.00 98.69 181 LYS A O 1
ATOM 1290 N N . LEU A 1 182 ? -9.584 2.951 -0.855 1.00 98.81 182 LEU A N 1
ATOM 1291 C CA . LEU A 1 182 ? -8.548 3.185 0.150 1.00 98.81 182 LEU A CA 1
ATOM 1292 C C . LEU A 1 182 ? -7.272 3.637 -0.568 1.00 98.81 182 LEU A C 1
ATOM 1294 O O . LEU A 1 182 ? -6.766 2.916 -1.425 1.00 98.81 182 LEU A O 1
ATOM 1298 N N . VAL A 1 183 ? -6.756 4.820 -0.237 1.00 98.88 183 VAL A N 1
ATOM 1299 C CA . VAL A 1 183 ? -5.538 5.376 -0.849 1.00 98.88 183 VAL A CA 1
ATOM 1300 C C . VAL A 1 183 ? -4.375 5.261 0.137 1.00 98.88 183 VAL A C 1
ATOM 1302 O O . VAL A 1 183 ? -4.437 5.832 1.227 1.00 98.88 183 VAL A O 1
ATOM 1305 N N . VAL A 1 184 ? -3.325 4.533 -0.248 1.00 98.94 184 VAL A N 1
ATOM 1306 C CA . VAL A 1 184 ? -2.067 4.375 0.502 1.00 98.94 184 VAL A CA 1
ATOM 1307 C C . VAL A 1 184 ? -0.951 5.084 -0.254 1.00 98.94 184 VAL A C 1
ATOM 1309 O O . VAL A 1 184 ? -0.829 4.914 -1.469 1.00 98.94 184 VAL A O 1
ATOM 1312 N N . ALA A 1 185 ? -0.130 5.862 0.448 1.00 98.75 185 ALA A N 1
ATOM 1313 C CA . ALA A 1 185 ? 0.962 6.622 -0.150 1.00 98.75 185 ALA A CA 1
ATOM 1314 C C . ALA A 1 185 ? 2.249 6.555 0.683 1.00 98.75 185 ALA A C 1
ATOM 1316 O O . ALA A 1 185 ? 2.214 6.483 1.913 1.00 98.75 185 ALA A O 1
ATOM 1317 N N . ALA A 1 186 ? 3.394 6.620 0.007 1.00 98.19 186 ALA A N 1
ATOM 1318 C CA . ALA A 1 186 ? 4.695 6.751 0.653 1.00 98.19 186 ALA A CA 1
ATOM 1319 C C . ALA A 1 186 ? 4.807 8.108 1.379 1.00 98.19 186 ALA A C 1
ATOM 1321 O O . ALA A 1 186 ? 4.563 9.153 0.779 1.00 98.19 186 ALA A O 1
ATOM 1322 N N . ALA A 1 187 ? 5.201 8.116 2.658 1.00 95.44 187 ALA A N 1
ATOM 1323 C CA . ALA A 1 187 ? 5.362 9.356 3.431 1.00 95.44 187 ALA A CA 1
ATOM 1324 C C . ALA A 1 187 ? 6.590 10.203 3.031 1.00 95.44 187 ALA A C 1
ATOM 1326 O O . ALA A 1 187 ? 6.746 11.310 3.539 1.00 95.44 187 ALA A O 1
ATOM 1327 N N . GLY A 1 188 ? 7.437 9.705 2.123 1.00 91.88 188 GLY A N 1
ATOM 1328 C CA . GLY A 1 188 ? 8.606 10.407 1.590 1.00 91.88 188 GLY A CA 1
ATOM 1329 C C . GLY A 1 188 ? 9.938 9.756 1.938 1.00 91.88 188 GLY A C 1
ATOM 1330 O O . GLY A 1 188 ? 10.030 8.944 2.861 1.00 91.88 188 GLY A O 1
ATOM 1331 N N . ASN A 1 189 ? 10.969 10.114 1.171 1.00 89.19 189 ASN A N 1
ATOM 1332 C CA . ASN A 1 189 ? 12.365 9.790 1.451 1.00 89.19 189 ASN A CA 1
ATOM 1333 C C . ASN A 1 189 ? 13.232 11.016 1.123 1.00 89.19 189 ASN A C 1
ATOM 1335 O O . ASN A 1 189 ? 12.968 11.684 0.125 1.00 89.19 189 ASN A O 1
ATOM 1339 N N . THR A 1 190 ? 14.272 11.281 1.909 1.00 78.94 190 THR A N 1
ATOM 1340 C CA . THR A 1 190 ? 15.258 12.351 1.673 1.00 78.94 190 THR A CA 1
ATOM 1341 C C . THR A 1 190 ? 16.680 11.853 1.975 1.00 78.94 190 THR A C 1
ATOM 1343 O O . THR A 1 190 ? 16.846 10.998 2.849 1.00 78.94 190 THR A O 1
ATOM 1346 N N . PRO A 1 191 ? 17.721 12.336 1.267 1.00 59.78 191 PRO A N 1
ATOM 1347 C CA . PRO A 1 191 ? 19.112 12.106 1.652 1.00 59.78 191 PRO A CA 1
ATOM 1348 C C . PRO A 1 191 ? 19.590 12.993 2.818 1.00 59.78 191 PRO A C 1
ATOM 1350 O O . PRO A 1 191 ? 20.690 12.755 3.317 1.00 59.78 191 PRO A O 1
ATOM 1353 N N . ASP A 1 192 ? 18.831 14.016 3.234 1.00 54.03 192 ASP A N 1
ATOM 1354 C CA . ASP A 1 192 ? 19.294 15.033 4.189 1.00 54.03 192 ASP A CA 1
ATOM 1355 C C . ASP A 1 192 ? 18.254 15.425 5.267 1.00 54.03 192 ASP A C 1
ATOM 1357 O O . ASP A 1 192 ? 17.356 14.663 5.623 1.00 54.03 192 ASP A O 1
ATOM 1361 N N . ASN A 1 193 ? 18.426 16.602 5.876 1.00 49.09 193 ASN A N 1
ATOM 1362 C CA . ASN A 1 193 ? 17.598 17.084 6.979 1.00 49.09 193 ASN A CA 1
ATOM 1363 C C . ASN A 1 193 ? 16.338 17.855 6.528 1.00 49.09 193 ASN A C 1
ATOM 1365 O O . ASN A 1 193 ? 15.761 18.562 7.351 1.00 49.09 193 ASN A O 1
ATOM 1369 N N . SER A 1 194 ? 15.879 17.724 5.275 1.00 54.78 194 SER A N 1
ATOM 1370 C CA . SER A 1 194 ? 14.665 18.363 4.720 1.00 54.78 194 SER A CA 1
ATOM 1371 C C . SER A 1 194 ? 13.334 17.833 5.304 1.00 54.78 194 SER A C 1
ATOM 1373 O O . SER A 1 194 ? 12.407 17.480 4.571 1.00 54.78 194 SER A O 1
ATOM 1375 N N . ARG A 1 195 ? 13.241 17.708 6.629 1.00 64.06 195 ARG A N 1
ATOM 1376 C CA . ARG A 1 195 ? 12.172 16.983 7.337 1.00 64.06 195 ARG A CA 1
ATOM 1377 C C . ARG A 1 195 ? 10.842 17.733 7.392 1.00 64.06 195 ARG A C 1
ATOM 1379 O O . ARG A 1 195 ? 9.806 17.104 7.544 1.00 64.06 195 ARG A O 1
ATOM 1386 N N . ASP A 1 196 ? 10.865 19.046 7.189 1.00 67.00 196 ASP A N 1
ATOM 1387 C CA . ASP A 1 196 ? 9.707 19.922 7.401 1.00 67.00 196 ASP A CA 1
ATOM 1388 C C . ASP A 1 196 ? 8.854 20.149 6.131 1.00 67.00 196 ASP A C 1
ATOM 1390 O O . ASP A 1 196 ? 7.980 21.016 6.115 1.00 67.00 196 ASP A O 1
ATOM 1394 N N . VAL A 1 197 ? 9.107 19.402 5.045 1.00 81.94 197 VAL A N 1
ATOM 1395 C CA . VAL A 1 197 ? 8.411 19.549 3.751 1.00 81.94 197 VAL A CA 1
ATOM 1396 C C . VAL A 1 197 ? 7.318 18.477 3.599 1.00 81.94 197 VAL A C 1
ATOM 1398 O O . VAL A 1 197 ? 7.657 17.300 3.457 1.00 81.94 197 VAL A O 1
ATOM 1401 N N . PRO A 1 198 ? 6.018 18.842 3.569 1.00 89.06 198 PRO A N 1
ATOM 1402 C CA . PRO A 1 198 ? 4.927 17.881 3.413 1.00 89.06 198 PRO A CA 1
ATOM 1403 C C . PRO A 1 198 ? 4.979 17.118 2.091 1.00 89.06 198 PRO A C 1
ATOM 1405 O O . PRO A 1 198 ? 5.099 17.706 1.016 1.00 89.06 198 PRO A O 1
ATOM 1408 N N . VAL A 1 199 ? 4.836 15.794 2.169 1.00 92.62 199 VAL A N 1
ATOM 1409 C CA . VAL A 1 199 ? 4.952 14.907 1.006 1.00 92.62 199 VAL A CA 1
ATOM 1410 C C . VAL A 1 199 ? 3.574 14.515 0.491 1.00 92.62 199 VAL A C 1
ATOM 1412 O O . VAL A 1 199 ? 2.835 13.757 1.117 1.00 92.62 199 VAL A O 1
ATOM 1415 N N . TYR A 1 200 ? 3.224 15.006 -0.690 1.00 94.56 200 TYR A N 1
ATOM 1416 C CA . TYR A 1 200 ? 1.971 14.701 -1.373 1.00 94.56 200 TYR A CA 1
ATOM 1417 C C . TYR A 1 200 ? 2.168 13.512 -2.325 1.00 94.56 200 TYR A C 1
ATOM 1419 O O . TYR A 1 200 ? 3.191 13.467 -3.004 1.00 94.56 200 TYR A O 1
ATOM 1427 N N . PRO A 1 201 ? 1.227 12.551 -2.416 1.00 96.69 201 PRO A N 1
ATOM 1428 C CA . PRO A 1 201 ? -0.149 12.618 -1.916 1.00 96.69 201 PRO A CA 1
ATOM 1429 C C . PRO A 1 201 ? -0.376 12.160 -0.462 1.00 96.69 201 PRO A C 1
ATOM 1431 O O . PRO A 1 201 ? -1.510 12.255 -0.000 1.00 96.69 201 PRO A O 1
ATOM 1434 N N . ALA A 1 202 ? 0.639 11.696 0.280 1.00 96.69 202 ALA A N 1
ATOM 1435 C CA . ALA A 1 202 ? 0.467 11.244 1.673 1.00 96.69 202 ALA A CA 1
ATOM 1436 C C . ALA A 1 202 ? -0.088 12.339 2.610 1.00 96.69 202 ALA A C 1
ATOM 1438 O O . ALA A 1 202 ? -0.900 12.047 3.486 1.00 96.69 202 ALA A O 1
ATOM 1439 N N . ALA A 1 203 ? 0.289 13.597 2.372 1.00 95.12 203 ALA A N 1
ATOM 1440 C CA . ALA A 1 203 ? -0.189 14.788 3.072 1.00 95.12 203 ALA A CA 1
ATOM 1441 C C . ALA A 1 203 ? -1.540 15.345 2.571 1.00 95.12 203 ALA A C 1
ATOM 1443 O O . ALA A 1 203 ? -1.877 16.488 2.876 1.00 95.12 203 ALA A O 1
ATOM 1444 N N . TYR A 1 204 ? -2.330 14.578 1.808 1.00 96.25 204 TYR A N 1
ATOM 1445 C CA . TYR A 1 204 ? -3.729 14.935 1.541 1.00 96.25 204 TYR A CA 1
ATOM 1446 C C . TYR A 1 204 ? -4.690 14.340 2.589 1.00 96.25 204 TYR A C 1
ATOM 1448 O O . TYR A 1 204 ? -4.453 13.232 3.084 1.00 96.25 204 TYR A O 1
ATOM 1456 N N . PRO A 1 205 ? -5.816 15.029 2.884 1.00 95.06 205 PRO A N 1
ATOM 1457 C CA . PRO A 1 205 ? -6.828 14.539 3.814 1.00 95.06 205 PRO A CA 1
ATOM 1458 C C . PRO A 1 205 ? -7.261 13.105 3.500 1.00 95.06 205 PRO A C 1
ATOM 1460 O O . PRO A 1 205 ? -7.498 12.756 2.344 1.00 95.06 205 PRO A O 1
ATOM 1463 N N . GLY A 1 206 ? -7.382 12.266 4.529 1.00 95.56 206 GLY A N 1
ATOM 1464 C CA . GLY A 1 206 ? -7.902 10.901 4.399 1.00 95.56 206 GLY A CA 1
ATOM 1465 C C . GLY A 1 206 ? -6.980 9.873 3.723 1.00 95.56 206 GLY A C 1
ATOM 1466 O O . GLY A 1 206 ? -7.404 8.729 3.551 1.00 95.56 206 GLY A O 1
ATOM 1467 N N . VAL A 1 207 ? -5.752 10.239 3.329 1.00 98.38 207 VAL A N 1
ATOM 1468 C CA . VAL A 1 207 ? -4.760 9.309 2.754 1.00 98.38 207 VAL A CA 1
ATOM 1469 C C . VAL A 1 207 ? -3.994 8.573 3.855 1.00 98.38 207 VAL A C 1
ATOM 1471 O O . VAL A 1 207 ? -3.583 9.158 4.862 1.00 98.38 207 VAL A O 1
ATOM 1474 N N . VAL A 1 208 ? -3.762 7.274 3.654 1.00 98.75 208 VAL A N 1
ATOM 1475 C CA . VAL A 1 208 ? -2.881 6.464 4.503 1.00 98.75 208 VAL A CA 1
ATOM 1476 C C . VAL A 1 208 ? -1.427 6.723 4.094 1.00 98.75 208 VAL A C 1
ATOM 1478 O O . VAL A 1 208 ? -0.871 6.006 3.265 1.00 98.75 208 VAL A O 1
ATOM 1481 N N . GLY A 1 209 ? -0.820 7.773 4.648 1.00 98.25 209 GLY A N 1
ATOM 1482 C CA . GLY A 1 209 ? 0.617 8.019 4.533 1.00 98.25 209 GLY A CA 1
ATOM 1483 C C . GLY A 1 209 ? 1.405 7.011 5.368 1.00 98.25 209 GLY A C 1
ATOM 1484 O O . GLY A 1 209 ? 1.069 6.798 6.536 1.00 98.25 209 GLY A O 1
ATOM 1485 N N . VAL A 1 210 ? 2.430 6.380 4.790 1.00 98.75 210 VAL A N 1
ATOM 1486 C CA . VAL A 1 210 ? 3.208 5.324 5.463 1.00 98.75 210 VAL A CA 1
ATOM 1487 C C . VAL A 1 210 ? 4.698 5.650 5.515 1.00 98.75 210 VAL A C 1
ATOM 1489 O O . VAL A 1 210 ? 5.337 5.812 4.474 1.00 98.75 210 VAL A O 1
ATOM 1492 N N . SER A 1 211 ? 5.263 5.708 6.723 1.00 97.69 211 SER A N 1
ATOM 1493 C CA . SER A 1 211 ? 6.709 5.835 6.950 1.00 97.69 211 SER A CA 1
ATOM 1494 C C . SER A 1 211 ? 7.413 4.469 6.962 1.00 97.69 211 SER A C 1
ATOM 1496 O O . SER A 1 211 ? 6.816 3.437 7.282 1.00 97.69 211 SER A O 1
ATOM 1498 N N . ALA A 1 212 ? 8.700 4.455 6.601 1.00 97.56 212 ALA A N 1
ATOM 1499 C CA . ALA A 1 212 ? 9.526 3.246 6.598 1.00 97.56 212 ALA A CA 1
ATOM 1500 C C . ALA A 1 212 ? 10.253 3.033 7.929 1.00 97.56 212 ALA A C 1
ATOM 1502 O O . ALA A 1 212 ? 10.887 3.951 8.452 1.00 97.56 212 ALA A O 1
ATOM 1503 N N . LEU A 1 213 ? 10.233 1.792 8.417 1.00 97.50 213 LEU A N 1
ATOM 1504 C CA . LEU A 1 213 ? 10.963 1.334 9.596 1.00 97.50 213 LEU A CA 1
ATOM 1505 C C . LEU A 1 213 ? 12.079 0.342 9.248 1.00 97.50 213 LEU A C 1
ATOM 1507 O O . LEU A 1 213 ? 11.986 -0.434 8.291 1.00 97.50 213 LEU A O 1
ATOM 1511 N N . THR A 1 214 ? 13.108 0.323 10.090 1.00 96.81 214 THR A N 1
ATOM 1512 C CA . THR A 1 214 ? 14.163 -0.697 10.105 1.00 96.81 214 THR A CA 1
ATOM 1513 C C . THR A 1 214 ? 13.721 -1.965 10.837 1.00 96.81 214 THR A C 1
ATOM 1515 O O . THR A 1 214 ? 12.739 -1.968 11.583 1.00 96.81 214 THR A O 1
ATOM 1518 N N . ARG A 1 215 ? 14.519 -3.036 10.729 1.00 95.19 215 ARG A N 1
ATOM 1519 C CA . ARG A 1 215 ? 14.353 -4.274 11.519 1.00 95.19 215 ARG A CA 1
ATOM 1520 C C . ARG A 1 215 ? 14.396 -4.059 13.042 1.00 95.19 215 ARG A C 1
ATOM 1522 O O . ARG A 1 215 ? 13.976 -4.938 13.786 1.00 95.19 215 ARG A O 1
ATOM 1529 N N . LYS A 1 216 ? 14.882 -2.902 13.512 1.00 94.06 216 LYS A N 1
ATOM 1530 C CA . LYS A 1 216 ? 14.912 -2.506 14.932 1.00 94.06 216 LYS A CA 1
ATOM 1531 C C . LYS A 1 216 ? 13.689 -1.686 15.368 1.00 94.06 216 LYS A C 1
ATOM 1533 O O . LYS A 1 216 ? 13.644 -1.255 16.512 1.00 94.06 216 LYS A O 1
ATOM 1538 N N . GLY A 1 217 ? 12.736 -1.420 14.472 1.00 93.88 217 GLY A N 1
ATOM 1539 C CA . GLY A 1 217 ? 11.566 -0.581 14.754 1.00 93.88 217 GLY A CA 1
ATOM 1540 C C . GLY A 1 217 ? 11.837 0.928 14.758 1.00 93.88 217 GLY A C 1
ATOM 1541 O O . GLY A 1 217 ? 10.898 1.696 14.911 1.00 93.88 217 GLY A O 1
ATOM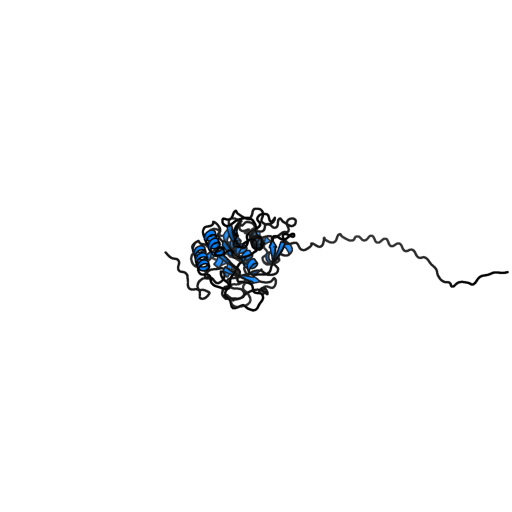 1542 N N . SER A 1 218 ? 13.078 1.381 14.544 1.00 94.81 218 SER A N 1
ATOM 1543 C CA . SER A 1 218 ? 13.366 2.800 14.290 1.00 94.81 218 SER A CA 1
ATOM 1544 C C . SER A 1 218 ? 12.875 3.215 12.903 1.00 94.81 218 SER A C 1
ATOM 1546 O O . SER A 1 218 ? 12.801 2.371 12.009 1.00 94.81 218 SER A O 1
ATOM 1548 N N . MET A 1 219 ? 12.676 4.515 12.669 1.00 93.81 219 MET A N 1
ATOM 1549 C CA . MET A 1 219 ? 12.566 5.044 11.303 1.00 93.81 219 MET A CA 1
ATOM 1550 C C . MET A 1 219 ? 13.792 4.649 10.457 1.00 93.81 219 MET A C 1
ATOM 1552 O O . MET A 1 219 ? 14.903 4.504 10.984 1.00 93.81 219 MET A O 1
ATOM 1556 N N . ALA A 1 220 ? 13.587 4.461 9.153 1.00 93.81 220 ALA A N 1
ATOM 1557 C CA . ALA A 1 220 ? 14.659 4.324 8.172 1.00 93.81 220 ALA A CA 1
ATOM 1558 C C . ALA A 1 220 ? 15.507 5.608 8.103 1.00 93.81 220 ALA A C 1
ATOM 1560 O O . ALA A 1 220 ? 15.003 6.709 8.321 1.00 93.81 220 ALA A O 1
ATOM 1561 N N . SER A 1 221 ? 16.795 5.478 7.778 1.00 90.12 221 SER A N 1
ATOM 1562 C CA . SER A 1 221 ? 17.752 6.599 7.775 1.00 90.12 221 SER A CA 1
ATOM 1563 C C . SER A 1 221 ? 17.422 7.705 6.769 1.00 90.12 221 SER A C 1
ATOM 1565 O O . SER A 1 221 ? 17.793 8.851 6.999 1.00 90.12 221 SER A O 1
ATOM 1567 N N . ASN A 1 222 ? 16.712 7.369 5.690 1.00 90.06 222 ASN A N 1
ATOM 1568 C CA . ASN A 1 222 ? 16.215 8.294 4.673 1.00 90.06 222 ASN A CA 1
ATOM 1569 C C . ASN A 1 222 ? 14.750 8.721 4.890 1.00 90.06 222 ASN A C 1
ATOM 1571 O O . ASN A 1 222 ? 14.176 9.365 4.016 1.00 90.06 222 ASN A O 1
ATOM 1575 N N . GLY A 1 223 ? 14.110 8.335 5.999 1.00 91.25 223 GLY A N 1
ATOM 1576 C CA . GLY A 1 223 ? 12.699 8.629 6.250 1.00 91.25 223 GLY A CA 1
ATOM 1577 C C . GLY A 1 223 ? 12.435 10.113 6.521 1.00 91.25 223 GLY A C 1
ATOM 1578 O O . GLY A 1 223 ? 13.165 10.755 7.277 1.00 91.25 223 GLY A O 1
ATOM 1579 N N . VAL A 1 224 ? 11.356 10.640 5.935 1.00 90.69 224 VAL A N 1
ATOM 1580 C CA . VAL A 1 224 ? 10.813 11.964 6.273 1.00 90.69 224 VAL A CA 1
ATOM 1581 C C . VAL A 1 224 ? 9.737 11.775 7.355 1.00 90.69 224 VAL A C 1
ATOM 1583 O O . VAL A 1 224 ? 8.758 11.071 7.088 1.00 90.69 224 VAL A O 1
ATOM 1586 N N . PRO A 1 225 ? 9.893 12.343 8.564 1.00 91.69 225 PRO A N 1
ATOM 1587 C CA . PRO A 1 225 ? 8.826 12.390 9.556 1.00 91.69 225 PRO A CA 1
ATOM 1588 C C . PRO A 1 225 ? 7.866 13.546 9.242 1.00 91.69 225 PRO A C 1
ATOM 1590 O O . PRO A 1 225 ? 8.269 14.543 8.650 1.00 91.69 225 PRO A O 1
ATOM 1593 N N . GLY A 1 226 ? 6.615 13.449 9.678 1.00 91.31 226 GLY A N 1
ATOM 1594 C CA . GLY A 1 226 ? 5.683 14.574 9.656 1.00 91.31 226 GLY A CA 1
ATOM 1595 C C . GLY A 1 226 ? 4.237 14.178 9.925 1.00 91.31 226 GLY A C 1
ATOM 1596 O O . GLY A 1 226 ? 3.868 13.003 9.875 1.00 91.31 226 GLY A O 1
ATOM 1597 N N . SER A 1 227 ? 3.385 15.177 10.144 1.00 91.56 227 SER A N 1
ATOM 1598 C CA . SER A 1 227 ? 1.993 14.983 10.580 1.00 91.56 227 SER A CA 1
ATOM 1599 C C . SER A 1 227 ? 1.122 14.203 9.584 1.00 91.56 227 SER A C 1
ATOM 1601 O O . SER A 1 227 ? 0.056 13.696 9.943 1.00 91.56 227 SER A O 1
ATOM 1603 N N . TRP A 1 228 ? 1.585 14.055 8.338 1.00 93.06 228 TRP A N 1
ATOM 1604 C CA . TRP A 1 228 ? 0.982 13.240 7.280 1.00 93.06 228 TRP A CA 1
ATOM 1605 C C . TRP A 1 228 ? 1.232 11.727 7.406 1.00 93.06 228 TRP A C 1
ATOM 1607 O O . TRP A 1 228 ? 0.630 10.947 6.662 1.00 93.06 228 TRP A O 1
ATOM 1617 N N . VAL A 1 229 ? 2.058 11.274 8.351 1.00 95.62 229 VAL A N 1
ATOM 1618 C CA . VAL A 1 229 ? 2.220 9.845 8.649 1.00 95.62 229 VAL A CA 1
ATOM 1619 C C . VAL A 1 229 ? 0.957 9.322 9.346 1.00 95.62 229 VAL A C 1
ATOM 1621 O O . VAL A 1 229 ? 0.515 9.833 10.374 1.00 95.62 229 VAL A O 1
ATOM 1624 N N . SER A 1 230 ? 0.297 8.330 8.743 1.00 97.25 230 SER A N 1
ATOM 1625 C CA . SER A 1 230 ? -0.905 7.664 9.282 1.00 97.25 230 SER A CA 1
ATOM 1626 C C . SER A 1 230 ? -0.530 6.397 10.037 1.00 97.25 230 SER A C 1
ATOM 1628 O O . SER A 1 230 ? -1.088 6.100 11.091 1.00 97.25 230 SER A O 1
ATOM 1630 N N . LEU A 1 231 ? 0.422 5.660 9.474 1.00 98.62 231 LEU A N 1
ATOM 1631 C CA . LEU A 1 231 ? 0.957 4.396 9.955 1.00 98.62 231 LEU A CA 1
ATOM 1632 C C . LEU A 1 231 ? 2.443 4.336 9.610 1.00 98.62 231 LEU A C 1
ATOM 1634 O O . LEU A 1 231 ? 2.943 5.089 8.777 1.00 98.62 231 LEU A O 1
ATOM 1638 N N . SER A 1 232 ? 3.128 3.366 10.188 1.00 98.62 232 SER A N 1
ATOM 1639 C CA . SER A 1 232 ? 4.482 2.985 9.803 1.00 98.62 232 SER A CA 1
ATOM 1640 C C . SER A 1 232 ? 4.518 1.511 9.408 1.00 98.62 232 SER A C 1
ATOM 1642 O O . SER A 1 232 ? 3.679 0.715 9.834 1.00 98.62 232 SER A O 1
ATOM 1644 N N . ALA A 1 233 ? 5.481 1.112 8.586 1.00 98.62 233 ALA A N 1
ATOM 1645 C CA . ALA A 1 233 ? 5.678 -0.289 8.224 1.00 98.62 233 ALA A CA 1
ATOM 1646 C C . ALA A 1 233 ? 7.165 -0.576 7.967 1.00 98.62 233 ALA A C 1
ATOM 1648 O O . ALA A 1 233 ? 7.934 0.358 7.726 1.00 98.62 233 ALA A O 1
ATOM 1649 N N . PRO A 1 234 ? 7.599 -1.847 8.006 1.00 98.31 234 PRO A N 1
ATOM 1650 C CA . PRO A 1 234 ? 8.891 -2.260 7.475 1.00 98.31 234 PRO A CA 1
ATOM 1651 C C . PRO A 1 234 ? 9.168 -1.626 6.111 1.00 98.31 234 PRO A C 1
ATOM 1653 O O . PRO A 1 234 ? 8.305 -1.615 5.237 1.00 98.31 234 PRO A O 1
ATOM 1656 N N . GLY A 1 235 ? 10.360 -1.067 5.946 1.00 96.62 235 GLY A N 1
ATOM 1657 C CA . GLY A 1 235 ? 10.733 -0.405 4.699 1.00 96.62 235 GLY A CA 1
ATOM 1658 C C . GLY A 1 235 ? 12.221 -0.125 4.536 1.00 96.62 235 GLY A C 1
ATOM 1659 O O . GLY A 1 235 ? 12.582 0.476 3.536 1.00 96.62 235 GLY A O 1
ATOM 1660 N N . ALA A 1 236 ? 13.083 -0.536 5.471 1.00 96.06 236 ALA A N 1
ATOM 1661 C CA . ALA A 1 236 ? 14.522 -0.647 5.235 1.00 96.06 236 ALA A CA 1
ATOM 1662 C C . ALA A 1 236 ? 14.929 -2.112 5.038 1.00 96.06 236 ALA A C 1
ATOM 1664 O O . ALA A 1 236 ? 14.257 -3.017 5.546 1.00 96.06 236 ALA A O 1
ATOM 1665 N N . ASP A 1 237 ? 16.016 -2.335 4.300 1.00 94.94 237 ASP A N 1
ATOM 1666 C CA . ASP A 1 237 ? 16.599 -3.656 4.027 1.00 94.94 237 ASP A CA 1
ATOM 1667 C C . ASP A 1 237 ? 15.529 -4.650 3.544 1.00 94.94 237 ASP A C 1
ATOM 1669 O O . ASP A 1 237 ? 15.330 -5.738 4.091 1.00 94.94 237 ASP A O 1
ATOM 1673 N N . THR A 1 238 ? 14.745 -4.197 2.565 1.00 94.94 238 THR A N 1
ATOM 1674 C CA . THR A 1 238 ? 13.557 -4.872 2.044 1.00 94.94 238 THR A CA 1
ATOM 1675 C C . THR A 1 238 ? 13.873 -5.466 0.669 1.00 94.94 238 THR A C 1
ATOM 1677 O O . THR A 1 238 ? 13.930 -4.715 -0.309 1.00 94.94 238 THR A O 1
ATOM 1680 N N . PRO A 1 239 ? 14.086 -6.791 0.548 1.00 95.06 239 PRO A N 1
ATOM 1681 C CA . PRO A 1 239 ? 14.307 -7.413 -0.751 1.00 95.06 239 PRO A CA 1
ATOM 1682 C C . PRO A 1 239 ? 13.004 -7.464 -1.555 1.00 95.06 239 PRO A C 1
ATOM 1684 O O . PRO A 1 239 ? 11.933 -7.762 -1.015 1.00 95.06 239 PRO A O 1
ATOM 1687 N N . SER A 1 240 ? 13.111 -7.170 -2.847 1.00 95.06 240 SER A N 1
ATOM 1688 C CA . SER A 1 240 ? 11.999 -7.026 -3.786 1.00 95.06 240 SER A CA 1
ATOM 1689 C C . SER A 1 240 ? 12.352 -7.575 -5.177 1.00 95.06 240 SER A C 1
ATOM 1691 O O . SER A 1 240 ? 13.516 -7.826 -5.502 1.00 95.06 240 SER A O 1
ATOM 1693 N N . ALA A 1 241 ? 11.324 -7.810 -5.996 1.00 94.81 241 ALA A N 1
ATOM 1694 C CA . ALA A 1 241 ? 11.480 -8.170 -7.404 1.00 94.81 241 ALA A CA 1
ATOM 1695 C C . ALA A 1 241 ? 11.985 -6.958 -8.207 1.00 94.81 241 ALA A C 1
ATOM 1697 O O . ALA A 1 241 ? 11.633 -5.827 -7.892 1.00 94.81 241 ALA A O 1
ATOM 1698 N N . CYS A 1 242 ? 12.789 -7.164 -9.248 1.00 91.81 242 CYS A N 1
ATOM 1699 C CA . CYS A 1 242 ? 13.220 -6.074 -10.128 1.00 91.81 242 CYS A CA 1
ATOM 1700 C C . CYS A 1 242 ? 13.667 -6.578 -11.514 1.00 91.81 242 CYS A C 1
ATOM 1702 O O . CYS A 1 242 ? 13.629 -7.773 -11.822 1.00 91.81 242 CYS A O 1
ATOM 1704 N N . ILE A 1 243 ? 14.090 -5.641 -12.365 1.00 89.38 243 ILE A N 1
ATOM 1705 C CA . ILE A 1 243 ? 14.517 -5.878 -13.755 1.00 89.38 243 ILE A CA 1
ATOM 1706 C C . ILE A 1 243 ? 16.020 -6.180 -13.915 1.00 89.38 243 ILE A C 1
ATOM 1708 O O . ILE A 1 243 ? 16.511 -6.241 -15.036 1.00 89.38 243 ILE A O 1
ATOM 1712 N N . SER A 1 244 ? 16.764 -6.368 -12.818 1.00 90.44 244 SER A N 1
ATOM 1713 C CA . SER A 1 244 ? 18.182 -6.754 -12.871 1.00 90.44 244 SER A CA 1
ATOM 1714 C C . SER A 1 244 ? 18.382 -8.159 -13.458 1.00 90.44 244 SER A C 1
ATOM 1716 O O . SER A 1 244 ? 17.455 -8.971 -13.493 1.00 90.44 244 SER A O 1
ATOM 1718 N N . GLU A 1 245 ? 19.623 -8.498 -13.820 1.00 88.06 245 GLU A N 1
ATOM 1719 C CA . GLU A 1 245 ? 20.013 -9.866 -14.208 1.00 88.06 245 GLU A CA 1
ATOM 1720 C C . GLU A 1 245 ? 19.679 -10.900 -13.117 1.00 88.06 245 GLU A C 1
ATOM 1722 O O . GLU A 1 245 ? 19.203 -11.995 -13.408 1.00 88.06 245 GLU A O 1
ATOM 1727 N N . THR A 1 246 ? 19.856 -10.528 -11.843 1.00 89.00 246 THR A N 1
ATOM 1728 C CA . THR A 1 246 ? 19.472 -11.347 -10.679 1.00 89.00 246 THR A CA 1
ATOM 1729 C C . THR A 1 246 ? 17.961 -11.421 -10.459 1.00 89.00 246 THR A C 1
ATOM 1731 O O . THR A 1 246 ? 17.513 -12.247 -9.669 1.00 89.00 246 THR A O 1
ATOM 1734 N N . ARG A 1 247 ? 17.176 -10.549 -11.108 1.00 93.81 247 ARG A N 1
ATOM 1735 C CA . ARG A 1 247 ? 15.726 -10.327 -10.932 1.00 93.81 247 ARG A CA 1
ATOM 1736 C C . ARG A 1 247 ? 15.299 -9.912 -9.515 1.00 93.81 247 ARG A C 1
ATOM 1738 O O . ARG A 1 247 ? 14.098 -9.823 -9.244 1.00 93.81 247 ARG A O 1
ATOM 1745 N N . TYR A 1 248 ? 16.262 -9.634 -8.633 1.00 95.81 248 TYR A N 1
ATOM 1746 C CA . TYR A 1 248 ? 16.060 -9.314 -7.221 1.00 95.81 248 TYR A CA 1
ATOM 1747 C C . TYR A 1 248 ? 16.989 -8.194 -6.755 1.00 95.81 248 TYR A C 1
ATOM 1749 O O . TYR A 1 248 ? 18.192 -8.215 -7.029 1.00 95.81 248 TYR A O 1
ATOM 1757 N N . CYS A 1 249 ? 16.411 -7.242 -6.026 1.00 94.69 249 CYS A N 1
ATOM 1758 C CA . CYS A 1 249 ? 17.054 -6.018 -5.559 1.00 94.69 249 CYS A CA 1
ATOM 1759 C C . CYS A 1 249 ? 16.772 -5.806 -4.064 1.00 94.69 249 CYS A C 1
ATOM 1761 O O . CYS A 1 249 ? 15.788 -6.319 -3.533 1.00 94.69 249 CYS A O 1
ATOM 1763 N N . MET A 1 250 ? 17.621 -5.032 -3.383 1.00 94.50 250 MET A N 1
ATOM 1764 C CA . MET A 1 250 ? 17.415 -4.610 -1.993 1.00 94.50 250 MET A CA 1
ATOM 1765 C C . MET A 1 250 ? 17.013 -3.133 -1.967 1.00 94.50 250 MET A C 1
ATOM 1767 O O . MET A 1 250 ? 17.713 -2.306 -2.550 1.00 94.50 250 MET A O 1
ATOM 1771 N N . GLY A 1 251 ? 15.900 -2.798 -1.313 1.00 92.81 251 GLY A N 1
ATOM 1772 C CA . GLY A 1 251 ? 15.375 -1.432 -1.234 1.00 92.81 251 GLY A CA 1
ATOM 1773 C C . GLY A 1 251 ? 15.240 -0.910 0.197 1.00 92.81 251 GLY A C 1
ATOM 1774 O O . GLY A 1 251 ? 14.943 -1.671 1.119 1.00 92.81 251 GLY A O 1
ATOM 1775 N N . THR A 1 252 ? 15.403 0.407 0.357 1.00 95.06 252 THR A N 1
ATOM 1776 C CA . THR A 1 252 ? 15.140 1.134 1.608 1.00 95.06 252 THR A CA 1
ATOM 1777 C C . THR A 1 252 ? 14.379 2.430 1.313 1.00 95.06 252 THR A C 1
ATOM 1779 O O . THR A 1 252 ? 14.925 3.352 0.709 1.00 95.06 252 THR A O 1
ATOM 1782 N N . GLY A 1 253 ? 13.117 2.510 1.736 1.00 95.38 253 GLY A N 1
ATOM 1783 C CA . GLY A 1 253 ? 12.282 3.705 1.645 1.00 95.38 253 GLY A CA 1
ATOM 1784 C C . GLY A 1 253 ? 10.785 3.454 1.871 1.00 95.38 253 GLY A C 1
ATOM 1785 O O . GLY A 1 253 ? 10.288 2.327 1.799 1.00 95.38 253 GLY A O 1
ATOM 1786 N N . SER A 1 254 ? 10.042 4.535 2.110 1.00 97.12 254 SER A N 1
ATOM 1787 C CA . SER A 1 254 ? 8.590 4.549 2.363 1.00 97.12 254 SER A CA 1
ATOM 1788 C C . SER A 1 254 ? 7.742 3.975 1.220 1.00 97.12 254 SER A C 1
ATOM 1790 O O . SER A 1 254 ? 6.627 3.520 1.465 1.00 97.12 254 SER A O 1
ATOM 1792 N N . SER A 1 255 ? 8.285 3.890 0.003 1.00 97.69 255 SER A N 1
ATOM 1793 C CA . SER A 1 255 ? 7.698 3.169 -1.134 1.0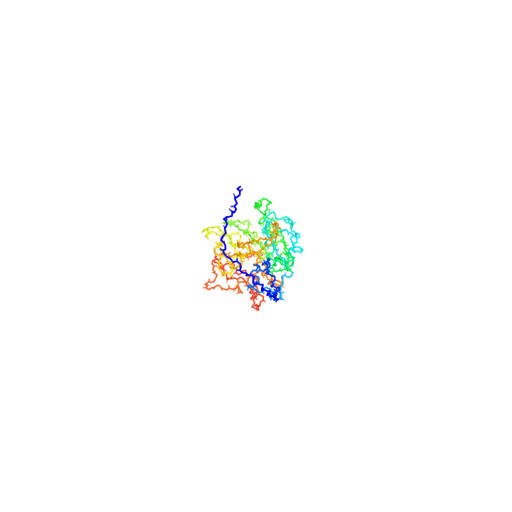0 97.69 255 SER A CA 1
ATOM 1794 C C . SER A 1 255 ? 7.363 1.714 -0.794 1.00 97.69 255 SER A C 1
ATOM 1796 O O . SER A 1 255 ? 6.238 1.271 -1.031 1.00 97.69 255 SER A O 1
ATOM 1798 N N . GLY A 1 256 ? 8.310 0.987 -0.185 1.00 98.44 256 GLY A N 1
ATOM 1799 C CA . GLY A 1 256 ? 8.113 -0.405 0.227 1.00 98.44 256 GLY A CA 1
ATOM 1800 C C . GLY A 1 256 ? 7.158 -0.530 1.414 1.00 98.44 256 GLY A C 1
ATOM 1801 O O . GLY A 1 256 ? 6.318 -1.427 1.440 1.00 98.44 256 GLY A O 1
ATOM 1802 N N . ALA A 1 257 ? 7.217 0.423 2.346 1.00 98.75 257 ALA A N 1
ATOM 1803 C CA . ALA A 1 257 ? 6.319 0.489 3.496 1.00 98.75 257 ALA A CA 1
ATOM 1804 C C . ALA A 1 257 ? 4.847 0.685 3.072 1.00 98.75 257 ALA A C 1
ATOM 1806 O O . ALA A 1 257 ? 3.955 -0.005 3.578 1.00 98.75 257 ALA A O 1
ATOM 1807 N N . ALA A 1 258 ? 4.593 1.559 2.092 1.00 98.88 258 ALA A N 1
ATOM 1808 C CA . ALA A 1 258 ? 3.281 1.741 1.471 1.00 98.88 258 ALA A CA 1
ATOM 1809 C C . ALA A 1 258 ? 2.807 0.464 0.755 1.00 98.88 258 ALA A C 1
ATOM 1811 O O . ALA A 1 258 ? 1.694 0.005 1.013 1.00 98.88 258 ALA A O 1
ATOM 1812 N N . ALA A 1 259 ? 3.668 -0.170 -0.049 1.00 98.88 259 ALA A N 1
ATOM 1813 C CA . ALA A 1 259 ? 3.350 -1.414 -0.754 1.00 98.88 259 ALA A CA 1
ATOM 1814 C C . ALA A 1 259 ? 2.976 -2.556 0.212 1.00 98.88 259 ALA A C 1
ATOM 1816 O O . ALA A 1 259 ? 1.921 -3.180 0.070 1.00 98.88 259 ALA A O 1
ATOM 1817 N N . LEU A 1 260 ? 3.777 -2.791 1.255 1.00 98.88 260 LEU A N 1
ATOM 1818 C CA . LEU A 1 260 ? 3.472 -3.798 2.276 1.00 98.88 260 LEU A CA 1
ATOM 1819 C C . LEU A 1 260 ? 2.169 -3.469 3.029 1.00 98.88 260 LEU A C 1
ATOM 1821 O O . LEU A 1 260 ? 1.365 -4.369 3.276 1.00 98.88 260 LEU A O 1
ATOM 1825 N N . THR A 1 261 ? 1.905 -2.192 3.328 1.00 98.94 261 THR A N 1
ATOM 1826 C CA . THR A 1 261 ? 0.658 -1.742 3.980 1.00 98.94 261 THR A CA 1
ATOM 1827 C C . THR A 1 261 ? -0.570 -1.934 3.087 1.00 98.94 261 THR A C 1
ATOM 1829 O O . THR A 1 261 ? -1.599 -2.402 3.573 1.00 98.94 261 THR A O 1
ATOM 1832 N N . SER A 1 262 ? -0.462 -1.673 1.781 1.00 98.94 262 SER A N 1
ATOM 1833 C CA . SER A 1 262 ? -1.492 -2.015 0.786 1.00 98.94 262 SER A CA 1
ATOM 1834 C C . SER A 1 262 ? -1.768 -3.521 0.751 1.00 98.94 262 SER A C 1
ATOM 1836 O O . SER A 1 262 ? -2.923 -3.938 0.645 1.00 98.94 262 SER A O 1
ATOM 1838 N N . GLY A 1 263 ? -0.730 -4.346 0.922 1.00 98.88 263 GLY A N 1
ATOM 1839 C CA . GLY A 1 263 ? -0.864 -5.784 1.147 1.00 98.88 263 GLY A CA 1
ATOM 1840 C C . GLY A 1 263 ? -1.677 -6.111 2.405 1.00 98.88 263 GLY A C 1
ATOM 1841 O O . GLY A 1 263 ? -2.664 -6.839 2.317 1.00 98.88 263 GLY A O 1
ATOM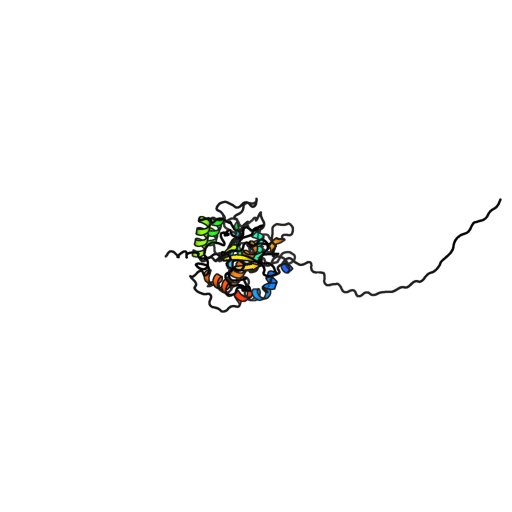 1842 N N . VAL A 1 264 ? -1.331 -5.543 3.568 1.00 98.94 264 VAL A N 1
ATOM 1843 C CA . VAL A 1 264 ? -2.072 -5.789 4.825 1.00 98.94 264 VAL A CA 1
ATOM 1844 C C . VAL A 1 264 ? -3.529 -5.324 4.728 1.00 98.94 264 VAL A C 1
ATOM 1846 O O . VAL A 1 264 ? -4.431 -6.051 5.146 1.00 98.94 264 VAL A O 1
ATOM 1849 N N . ALA A 1 265 ? -3.783 -4.162 4.122 1.00 98.94 265 ALA A N 1
ATOM 1850 C CA . ALA A 1 265 ? -5.133 -3.672 3.853 1.00 98.94 265 ALA A CA 1
ATOM 1851 C C . ALA A 1 265 ? -5.939 -4.674 3.008 1.00 98.94 265 ALA A C 1
ATOM 1853 O O . ALA A 1 265 ? -7.095 -4.953 3.321 1.00 98.94 265 ALA A O 1
ATOM 1854 N N . ALA A 1 266 ? -5.326 -5.276 1.984 1.00 98.94 266 ALA A N 1
ATOM 1855 C CA . ALA A 1 266 ? -5.974 -6.285 1.150 1.00 98.94 266 ALA A CA 1
ATOM 1856 C C . ALA A 1 266 ? -6.253 -7.606 1.890 1.00 98.94 266 ALA A C 1
ATOM 1858 O O . ALA A 1 266 ? -7.250 -8.265 1.597 1.00 98.94 266 ALA A O 1
ATOM 1859 N N . LEU A 1 267 ? -5.427 -7.989 2.872 1.00 98.88 267 LEU A N 1
ATOM 1860 C CA . LEU A 1 267 ? -5.709 -9.142 3.736 1.00 98.88 267 LEU A CA 1
ATOM 1861 C C . LEU A 1 267 ? -6.974 -8.916 4.571 1.00 98.88 267 LEU A C 1
ATOM 1863 O O . LEU A 1 267 ? -7.864 -9.766 4.552 1.00 98.88 267 LEU A O 1
ATOM 1867 N N . VAL A 1 268 ? -7.071 -7.761 5.242 1.00 98.81 268 VAL A N 1
ATOM 1868 C CA . VAL A 1 268 ? -8.249 -7.357 6.036 1.00 98.81 268 VAL A CA 1
ATOM 1869 C C . VAL A 1 268 ? -9.494 -7.307 5.151 1.00 98.81 268 VAL A C 1
ATOM 1871 O O . VAL A 1 268 ? -10.513 -7.908 5.482 1.00 98.81 268 VAL A O 1
ATOM 1874 N N . TRP A 1 269 ? -9.403 -6.664 3.983 1.00 98.56 269 TRP A N 1
ATOM 1875 C CA . TRP A 1 269 ? -10.549 -6.485 3.083 1.00 98.56 269 TRP A CA 1
ATOM 1876 C C . TRP A 1 269 ? -10.999 -7.766 2.362 1.00 98.56 269 TRP A C 1
ATOM 1878 O O . TRP A 1 269 ? -12.086 -7.808 1.791 1.00 98.56 269 TRP A O 1
ATOM 1888 N N . SER A 1 270 ? -10.166 -8.809 2.380 1.00 98.56 270 SER A N 1
ATOM 1889 C CA . SER A 1 270 ? -10.497 -10.152 1.892 1.00 98.56 270 SER A CA 1
ATOM 1890 C C . SER A 1 270 ? -11.228 -10.987 2.955 1.00 98.56 270 SER A C 1
ATOM 1892 O O . SER A 1 270 ? -12.084 -11.792 2.601 1.00 98.56 270 SER A O 1
ATOM 1894 N N . VAL A 1 271 ? -10.957 -10.755 4.250 1.00 98.19 271 VAL A N 1
ATOM 1895 C CA . VAL A 1 271 ? -11.734 -11.336 5.368 1.00 98.19 271 VAL A CA 1
ATOM 1896 C C . VAL A 1 271 ? -13.085 -10.630 5.533 1.00 98.19 271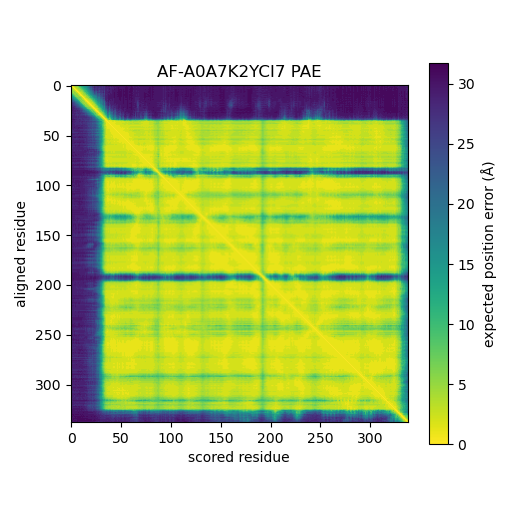 VAL A C 1
ATOM 1898 O O . VAL A 1 271 ? -14.086 -11.280 5.820 1.00 98.19 271 VAL A O 1
ATOM 1901 N N . HIS A 1 272 ? -13.120 -9.313 5.314 1.00 97.88 272 HIS A N 1
ATOM 1902 C CA . HIS A 1 272 ? -14.304 -8.467 5.489 1.00 97.88 272 HIS A CA 1
ATOM 1903 C C . HIS A 1 272 ? -14.724 -7.797 4.166 1.00 97.88 272 HIS A C 1
ATOM 1905 O O . HIS A 1 272 ? -14.541 -6.588 3.993 1.00 97.88 272 HIS A O 1
ATOM 1911 N N . PRO A 1 273 ? -15.228 -8.562 3.177 1.00 97.44 273 PRO A N 1
ATOM 1912 C CA . PRO A 1 273 ? -15.490 -8.058 1.828 1.00 97.44 273 PRO A CA 1
ATOM 1913 C C . PRO A 1 273 ? -16.611 -7.008 1.761 1.00 97.44 273 PRO A C 1
ATOM 1915 O O . PRO A 1 273 ? -16.686 -6.270 0.776 1.00 97.44 273 PRO A O 1
ATOM 1918 N N . ASP A 1 274 ? -17.452 -6.926 2.784 1.00 97.12 274 ASP A N 1
ATOM 1919 C CA . ASP A 1 274 ? -18.567 -5.996 2.967 1.00 97.12 274 ASP A CA 1
ATOM 1920 C C . ASP A 1 274 ? -18.146 -4.602 3.473 1.00 97.12 274 ASP A C 1
ATOM 1922 O O . ASP A 1 274 ? -18.874 -3.634 3.259 1.00 97.12 274 ASP A O 1
ATOM 1926 N N . TRP A 1 275 ? -16.969 -4.467 4.094 1.00 98.31 275 TRP A N 1
ATOM 1927 C CA . TRP A 1 275 ? -16.522 -3.204 4.697 1.00 98.31 275 TRP A CA 1
ATOM 1928 C C . TRP A 1 275 ? -16.189 -2.108 3.673 1.00 98.31 275 TRP A C 1
ATOM 1930 O O . TRP A 1 275 ? -15.825 -2.371 2.518 1.00 98.31 275 TRP A O 1
ATOM 1940 N N . THR A 1 276 ? -16.228 -0.853 4.124 1.00 98.62 276 THR A N 1
ATOM 1941 C CA . THR A 1 276 ? -15.746 0.310 3.360 1.00 98.62 276 THR A CA 1
ATOM 1942 C C . THR A 1 276 ? -14.242 0.550 3.536 1.00 98.62 276 THR A C 1
ATOM 1944 O O . THR A 1 276 ? -13.599 0.002 4.433 1.00 98.62 276 THR A O 1
ATOM 1947 N N . ALA A 1 277 ? -13.669 1.431 2.704 1.00 98.56 277 ALA A N 1
ATOM 1948 C CA . ALA A 1 277 ? -12.290 1.896 2.873 1.00 98.56 277 ALA A CA 1
ATOM 1949 C C . ALA A 1 277 ? -12.041 2.465 4.279 1.00 98.56 277 ALA A C 1
ATOM 1951 O O . ALA A 1 277 ? -11.024 2.160 4.891 1.00 98.56 277 ALA A O 1
ATOM 1952 N N . ASN A 1 278 ? -12.987 3.251 4.804 1.00 98.38 278 ASN A N 1
ATOM 1953 C CA . ASN A 1 278 ? -12.888 3.893 6.114 1.00 98.38 278 ASN A CA 1
ATOM 1954 C C . ASN A 1 278 ? -12.766 2.866 7.246 1.00 98.38 278 ASN A C 1
ATOM 1956 O O . ASN A 1 278 ? -11.902 2.999 8.109 1.00 98.38 278 ASN A O 1
ATOM 1960 N N . GLN A 1 279 ? -13.575 1.808 7.182 1.00 98.69 279 GLN A N 1
ATOM 1961 C CA . GLN A 1 279 ? -13.586 0.697 8.134 1.00 98.69 279 GLN A CA 1
ATOM 1962 C C . GLN A 1 279 ? -12.289 -0.120 8.105 1.00 98.69 279 GLN A C 1
ATOM 1964 O O . GLN A 1 279 ? -11.747 -0.482 9.151 1.00 98.69 279 GLN A O 1
ATOM 1969 N N . VAL A 1 280 ? -11.727 -0.350 6.913 1.00 98.81 280 VAL A N 1
ATOM 1970 C CA . VAL A 1 280 ? -10.405 -0.982 6.779 1.00 98.81 280 VAL A CA 1
ATOM 1971 C C . VAL A 1 280 ? -9.296 -0.070 7.312 1.00 98.81 280 VAL A C 1
ATOM 1973 O O . VAL A 1 280 ? -8.424 -0.558 8.026 1.00 98.81 280 VAL A O 1
ATOM 1976 N N . ILE A 1 281 ? -9.339 1.245 7.052 1.00 98.69 281 ILE A N 1
ATOM 1977 C CA . ILE A 1 281 ? -8.387 2.203 7.644 1.00 98.69 281 ILE A CA 1
ATOM 1978 C C . ILE A 1 281 ? -8.483 2.153 9.174 1.00 98.69 281 ILE A C 1
ATOM 1980 O O . ILE A 1 281 ? -7.463 1.928 9.819 1.00 98.69 281 ILE A O 1
ATOM 1984 N N . GLN A 1 282 ? -9.682 2.293 9.751 1.00 98.44 282 GLN A N 1
ATOM 1985 C CA . GLN A 1 282 ? -9.914 2.263 11.201 1.00 98.44 282 GLN A CA 1
ATOM 1986 C C . GLN A 1 282 ? -9.310 1.002 11.835 1.00 98.44 282 GLN A C 1
ATOM 1988 O O . GLN A 1 282 ? -8.495 1.104 12.753 1.00 98.44 282 GLN A O 1
ATOM 1993 N N . ARG A 1 283 ? -9.593 -0.180 11.266 1.00 98.62 283 ARG A N 1
ATOM 1994 C CA . ARG A 1 283 ? -9.020 -1.452 11.730 1.00 98.62 283 ARG A CA 1
ATOM 1995 C C . ARG A 1 283 ? -7.487 -1.457 11.708 1.00 98.62 283 ARG A C 1
ATOM 1997 O O . ARG A 1 283 ? -6.881 -1.996 12.635 1.00 98.62 283 ARG A O 1
ATOM 2004 N N . LEU A 1 284 ? -6.847 -0.867 10.695 1.00 98.75 284 LEU A N 1
ATOM 2005 C CA . LEU A 1 284 ? -5.382 -0.757 10.630 1.00 98.75 284 LEU A CA 1
ATOM 2006 C C . LEU A 1 284 ? -4.815 0.223 11.673 1.00 98.75 284 LEU A C 1
ATOM 2008 O O . LEU A 1 284 ? -3.755 -0.061 12.228 1.00 98.75 284 LEU A O 1
ATOM 2012 N N . LEU A 1 285 ? -5.503 1.337 11.962 1.00 98.06 285 LEU A N 1
ATOM 2013 C CA . LEU A 1 285 ? -5.081 2.308 12.985 1.00 98.06 285 LEU A CA 1
ATOM 2014 C C . LEU A 1 285 ? -5.195 1.732 14.402 1.00 98.06 285 LEU A C 1
ATOM 2016 O O . LEU A 1 285 ? -4.269 1.877 15.200 1.00 98.06 285 LEU A O 1
ATOM 2020 N N . ASP A 1 286 ? -6.306 1.063 14.718 1.00 97.62 286 ASP A N 1
ATOM 2021 C CA . ASP A 1 286 ? -6.562 0.537 16.063 1.00 97.62 286 ASP A CA 1
ATOM 2022 C C . ASP A 1 286 ? -5.604 -0.596 16.423 1.00 97.62 286 ASP A C 1
ATOM 2024 O O . ASP A 1 286 ? -4.995 -0.585 17.496 1.00 97.62 286 ASP A O 1
ATOM 2028 N N . THR A 1 287 ? -5.421 -1.535 15.490 1.00 98.38 287 THR A N 1
ATOM 2029 C CA . THR A 1 287 ? -4.613 -2.749 15.683 1.00 98.38 287 THR A CA 1
ATOM 2030 C C . THR A 1 287 ? -3.113 -2.553 15.453 1.00 98.38 287 THR A C 1
ATOM 2032 O O . THR A 1 287 ? -2.338 -3.506 15.593 1.00 98.38 287 THR A O 1
ATOM 2035 N N . ALA A 1 288 ? -2.677 -1.329 15.143 1.00 98.19 288 ALA A N 1
ATOM 2036 C CA . ALA A 1 288 ? -1.271 -0.980 15.006 1.00 98.19 288 ALA A CA 1
ATOM 2037 C C . ALA A 1 288 ? -0.459 -1.323 16.272 1.00 98.19 288 ALA A C 1
ATOM 2039 O O . ALA A 1 288 ? -0.918 -1.215 17.414 1.00 98.19 288 ALA A O 1
ATOM 2040 N N . ASN A 1 289 ? 0.794 -1.730 16.078 1.00 97.38 289 ASN A N 1
ATOM 2041 C CA . ASN A 1 289 ? 1.770 -1.847 17.153 1.00 97.38 289 ASN A CA 1
ATOM 2042 C C . ASN A 1 289 ? 2.193 -0.431 17.557 1.00 97.38 289 ASN A C 1
ATOM 2044 O O . ASN A 1 289 ? 2.894 0.245 16.804 1.00 97.38 289 ASN A O 1
ATOM 2048 N N . ARG A 1 290 ? 1.715 0.028 18.714 1.00 95.50 290 ARG A N 1
ATOM 2049 C CA . ARG A 1 290 ? 2.028 1.359 19.239 1.00 95.50 290 ARG A CA 1
ATOM 2050 C C . ARG A 1 290 ? 3.511 1.425 19.645 1.00 95.50 290 ARG A C 1
ATOM 2052 O O . ARG A 1 290 ? 4.001 0.427 20.178 1.00 95.50 290 ARG A O 1
ATOM 2059 N N . PRO A 1 291 ? 4.216 2.534 19.370 1.00 92.50 291 PRO A N 1
ATOM 2060 C CA . PRO A 1 291 ? 5.542 2.791 19.924 1.00 92.50 291 PRO A CA 1
ATOM 2061 C C . PRO A 1 291 ? 5.437 3.221 21.399 1.00 92.50 291 PRO A C 1
ATOM 2063 O O . PRO A 1 291 ? 4.343 3.508 21.887 1.00 92.50 291 PRO A O 1
ATOM 2066 N N . ASP A 1 292 ? 6.574 3.340 22.083 1.00 91.12 292 ASP A N 1
ATOM 2067 C CA . ASP A 1 292 ? 6.663 3.846 23.464 1.00 91.12 292 ASP A CA 1
ATOM 2068 C C . ASP A 1 292 ? 6.606 5.395 23.536 1.00 91.12 292 ASP A C 1
ATOM 2070 O O . ASP A 1 292 ? 7.323 6.034 24.305 1.00 91.12 292 ASP A O 1
ATOM 2074 N N . GLU A 1 293 ? 5.755 6.017 22.713 1.00 88.88 293 GLU A N 1
ATOM 2075 C CA . GLU A 1 293 ? 5.534 7.469 22.636 1.00 88.88 293 GLU A CA 1
ATOM 2076 C C . GLU A 1 293 ? 4.053 7.799 22.333 1.00 88.88 293 GLU A C 1
ATOM 2078 O O . GLU A 1 293 ? 3.306 6.925 21.879 1.00 88.88 293 GLU A O 1
ATOM 2083 N N . PRO A 1 294 ? 3.580 9.039 22.587 1.00 92.81 294 PRO A N 1
ATOM 2084 C CA . PRO A 1 294 ? 2.209 9.443 22.273 1.00 92.81 294 PRO A CA 1
ATOM 2085 C C . PRO A 1 294 ? 1.873 9.303 20.783 1.00 92.81 294 PRO A C 1
ATOM 2087 O O . PRO A 1 294 ? 2.688 9.622 19.922 1.00 92.81 294 PRO A O 1
ATOM 2090 N N . VAL A 1 295 ? 0.641 8.881 20.481 1.00 93.50 295 VAL A N 1
ATOM 2091 C CA . VAL A 1 295 ? 0.150 8.673 19.108 1.00 93.50 295 VAL A CA 1
ATOM 2092 C C . VAL A 1 295 ? -1.100 9.521 18.808 1.00 93.50 295 VAL A C 1
ATOM 2094 O O . VAL A 1 295 ? -1.943 9.680 19.694 1.00 93.50 295 VAL A O 1
ATOM 2097 N N . PRO A 1 296 ? -1.279 10.017 17.566 1.00 93.50 296 PRO A N 1
ATOM 2098 C CA . PRO A 1 296 ? -0.378 9.850 16.426 1.00 93.50 296 PRO A CA 1
ATOM 2099 C C . PRO A 1 296 ? 0.912 10.673 16.552 1.00 93.50 296 PRO A C 1
ATOM 2101 O O . PRO A 1 296 ? 0.871 11.800 17.036 1.00 93.50 296 PRO A O 1
ATOM 2104 N N . SER A 1 297 ? 2.034 10.116 16.086 1.00 92.44 297 SER A N 1
ATOM 2105 C CA . SER A 1 297 ? 3.326 10.812 16.027 1.00 92.44 297 SER A CA 1
ATOM 2106 C C . SER A 1 297 ? 3.817 11.008 14.595 1.00 92.44 297 SER A C 1
ATOM 2108 O O . SER A 1 297 ? 3.469 10.241 13.695 1.00 92.44 297 SER A O 1
ATOM 2110 N N . ASP A 1 298 ? 4.690 11.993 14.395 1.00 92.06 298 ASP A N 1
ATOM 2111 C CA . ASP A 1 298 ? 5.277 12.310 13.088 1.00 92.06 298 ASP A CA 1
ATOM 2112 C C . ASP A 1 298 ? 6.154 11.178 12.517 1.00 92.06 298 ASP A C 1
ATOM 2114 O O . ASP A 1 298 ? 6.430 11.156 11.321 1.00 92.06 298 ASP A O 1
ATOM 2118 N N . THR A 1 299 ? 6.597 10.221 13.342 1.00 92.19 299 THR A N 1
ATOM 2119 C CA . THR A 1 299 ? 7.407 9.077 12.883 1.00 92.19 299 THR A CA 1
ATOM 2120 C C . THR A 1 299 ? 6.570 7.823 12.642 1.00 92.19 299 THR A C 1
ATOM 2122 O O . THR A 1 299 ? 6.775 7.137 11.639 1.00 92.19 299 THR A O 1
ATOM 2125 N N . PHE A 1 300 ? 5.631 7.500 13.536 1.00 95.88 300 PHE A N 1
ATOM 2126 C CA . PHE A 1 300 ? 4.907 6.222 13.507 1.00 95.88 300 PHE A CA 1
ATOM 2127 C C . PHE A 1 300 ? 3.444 6.342 13.072 1.00 95.88 300 PHE A C 1
ATOM 2129 O O . PHE A 1 300 ? 2.803 5.319 12.807 1.00 95.88 300 PHE A O 1
ATOM 2136 N N . GLY A 1 301 ? 2.895 7.558 13.018 1.00 96.19 301 GLY A N 1
ATOM 2137 C CA . GLY A 1 301 ? 1.459 7.782 12.928 1.00 96.19 301 GLY A CA 1
ATOM 2138 C C . GLY A 1 301 ? 0.764 7.122 14.116 1.00 96.19 301 GLY A C 1
ATOM 2139 O O . GLY A 1 301 ? 1.203 7.254 15.256 1.00 96.19 301 GLY A O 1
ATOM 2140 N N . TRP A 1 302 ? -0.289 6.350 13.856 1.00 97.25 302 TRP A N 1
ATOM 2141 C CA . TRP A 1 302 ? -0.983 5.570 14.886 1.00 97.25 302 TRP A CA 1
ATOM 2142 C C . TRP A 1 302 ? -0.186 4.344 15.367 1.00 97.25 302 TRP A C 1
ATOM 2144 O O . TRP A 1 302 ? -0.531 3.779 16.405 1.00 97.25 302 TRP A O 1
ATOM 2154 N N . GLY A 1 303 ? 0.885 3.951 14.669 1.00 98.12 303 GLY A N 1
ATOM 2155 C CA . GLY A 1 303 ? 1.778 2.849 15.030 1.00 98.12 303 GLY A CA 1
ATOM 2156 C C . GLY A 1 303 ? 2.241 2.033 13.819 1.00 98.12 303 GLY A C 1
ATOM 2157 O O . GLY A 1 303 ? 1.909 2.333 12.670 1.00 98.12 303 GLY A O 1
ATOM 2158 N N . SER A 1 304 ? 3.002 0.968 14.074 1.00 98.31 304 SER A N 1
ATOM 2159 C CA . SER A 1 304 ? 3.472 0.056 13.027 1.00 98.31 304 SER A CA 1
ATOM 2160 C C . SER A 1 304 ? 2.396 -0.960 12.639 1.00 98.31 304 SER A C 1
ATOM 2162 O O . SER A 1 304 ? 1.841 -1.643 13.504 1.00 98.31 304 SER A O 1
ATOM 2164 N N . VAL A 1 305 ? 2.087 -1.078 11.346 1.00 98.56 305 VAL A N 1
ATOM 2165 C CA . VAL A 1 305 ? 1.011 -1.945 10.843 1.00 98.56 305 VAL A CA 1
ATOM 2166 C C . VAL A 1 305 ? 1.246 -3.416 11.223 1.00 98.56 305 VAL A C 1
ATOM 2168 O O . VAL A 1 305 ? 2.375 -3.913 11.246 1.00 98.56 305 VAL A O 1
ATOM 2171 N N . SER A 1 306 ? 0.168 -4.117 11.581 1.00 98.31 306 SER A N 1
ATOM 2172 C CA . SER A 1 306 ? 0.238 -5.423 12.246 1.00 98.31 306 SER A CA 1
ATOM 2173 C C . SER A 1 306 ? -0.805 -6.392 11.670 1.00 98.31 306 SER A C 1
ATOM 2175 O O . SER A 1 306 ? -1.897 -6.503 12.230 1.00 98.31 306 SER A O 1
ATOM 2177 N N . PRO A 1 307 ? -0.520 -7.111 10.562 1.00 98.44 307 PRO A N 1
ATOM 2178 C CA . PRO A 1 307 ? -1.500 -7.975 9.890 1.00 98.44 307 PRO A CA 1
ATOM 2179 C C . PRO A 1 307 ? -2.121 -9.009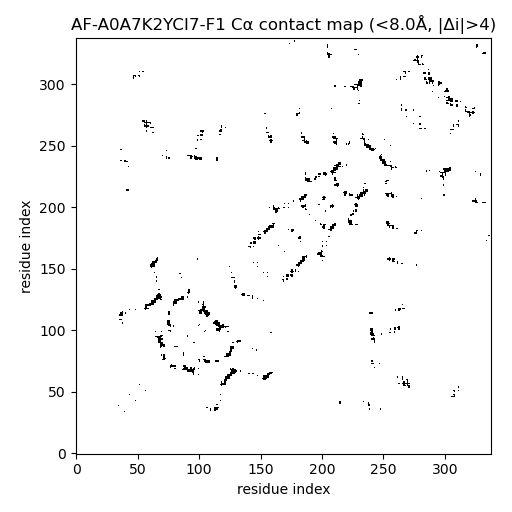 10.833 1.00 98.44 307 PRO A C 1
ATOM 2181 O O . PRO A 1 307 ? -3.335 -9.192 10.845 1.00 98.44 307 PRO A O 1
ATOM 2184 N N . ARG A 1 308 ? -1.307 -9.622 11.700 1.00 97.56 308 ARG A N 1
ATOM 2185 C CA . ARG A 1 308 ? -1.769 -10.567 12.725 1.00 97.56 308 ARG A CA 1
ATOM 2186 C C . ARG A 1 308 ? -2.803 -9.961 13.681 1.00 97.56 308 ARG A C 1
ATOM 2188 O O . ARG A 1 308 ? -3.793 -10.621 13.961 1.00 97.56 308 ARG A O 1
ATOM 2195 N N . LYS A 1 309 ? -2.612 -8.728 14.171 1.00 98.25 309 LYS A N 1
ATOM 2196 C CA . LYS A 1 309 ? -3.614 -8.066 15.031 1.00 98.25 309 LYS A CA 1
ATOM 2197 C C . LYS A 1 309 ? -4.831 -7.609 14.218 1.00 98.25 309 LYS A C 1
ATOM 2199 O O . LYS A 1 309 ? -5.959 -7.799 14.662 1.00 98.25 309 LYS A O 1
ATOM 2204 N N . ALA A 1 310 ? -4.608 -7.078 13.016 1.00 98.25 310 ALA A N 1
ATOM 2205 C CA . ALA A 1 310 ? -5.658 -6.592 12.124 1.00 98.25 310 ALA A CA 1
ATOM 2206 C C . ALA A 1 310 ? -6.658 -7.689 11.719 1.00 98.25 310 ALA A C 1
ATOM 2208 O O . ALA A 1 310 ? -7.852 -7.407 11.632 1.00 98.25 310 ALA A O 1
ATOM 2209 N N . LEU A 1 311 ? -6.189 -8.929 11.525 1.00 97.88 311 LEU A N 1
ATOM 2210 C CA . LEU A 1 311 ? -7.027 -10.093 11.205 1.00 97.88 311 LEU A CA 1
ATOM 2211 C C . LEU A 1 311 ? -7.555 -10.845 12.442 1.00 97.88 311 LEU A C 1
ATOM 2213 O O . LEU A 1 311 ? -8.508 -11.605 12.305 1.00 97.88 311 LEU A O 1
ATOM 2217 N N . ALA A 1 312 ? -6.959 -10.666 13.627 1.00 96.81 312 ALA A N 1
ATOM 2218 C CA . ALA A 1 312 ? -7.394 -11.337 14.861 1.00 96.81 312 ALA A CA 1
ATOM 2219 C C . ALA A 1 312 ? -8.385 -10.519 15.711 1.00 96.81 312 ALA A C 1
ATOM 2221 O O . ALA A 1 312 ? -9.075 -11.087 16.553 1.00 96.81 312 ALA A O 1
ATOM 2222 N N . SER A 1 313 ? -8.453 -9.197 15.522 1.00 97.06 313 SER A N 1
ATOM 2223 C CA . SER A 1 313 ? -9.397 -8.330 16.239 1.00 97.06 313 SER A CA 1
ATOM 2224 C C . SER A 1 313 ? -10.855 -8.653 15.875 1.00 97.06 313 SER A C 1
ATOM 2226 O O . SER A 1 313 ? -11.214 -8.809 14.703 1.00 97.06 313 SER A O 1
ATOM 2228 N N . THR A 1 314 ? -11.717 -8.698 16.889 1.00 95.31 314 THR A N 1
ATOM 2229 C CA . THR A 1 314 ? -13.179 -8.835 16.754 1.00 95.31 314 THR A CA 1
ATOM 2230 C C . THR A 1 314 ? -13.914 -7.507 16.956 1.00 95.31 314 THR A C 1
ATOM 2232 O O . THR A 1 314 ? -15.140 -7.483 17.006 1.00 95.31 314 THR A O 1
ATOM 2235 N N . ASP A 1 315 ? -13.178 -6.402 17.087 1.00 95.06 315 ASP A N 1
ATOM 2236 C CA . ASP A 1 315 ? -13.723 -5.082 17.405 1.00 95.06 315 ASP A CA 1
ATOM 2237 C C . ASP A 1 315 ? -14.520 -4.509 16.217 1.00 95.06 315 ASP A C 1
ATOM 2239 O O . ASP A 1 315 ? -14.096 -4.679 15.064 1.00 95.06 315 ASP A O 1
ATOM 2243 N N . PRO A 1 316 ? -15.660 -3.828 16.451 1.00 92.44 316 PRO A N 1
ATOM 2244 C CA . PRO A 1 316 ? -16.464 -3.254 15.377 1.00 92.44 316 PRO A CA 1
ATOM 2245 C C . PRO A 1 316 ? -15.655 -2.187 14.618 1.00 92.44 316 PRO A C 1
ATOM 2247 O O . PRO A 1 316 ? -15.025 -1.340 15.249 1.00 92.44 316 PRO A O 1
ATOM 2250 N N . PRO A 1 317 ? -15.683 -2.164 13.274 1.00 91.19 317 PRO A N 1
ATOM 2251 C CA . PRO A 1 317 ? -14.731 -1.398 12.461 1.00 91.19 317 PRO A CA 1
ATOM 2252 C C . PRO A 1 317 ? -15.012 0.116 12.385 1.00 91.19 317 PRO A C 1
ATOM 2254 O O . PRO A 1 317 ? -14.491 0.800 11.508 1.00 91.19 317 PRO A O 1
ATOM 2257 N N . GLY A 1 318 ? -15.860 0.648 13.266 1.00 93.00 318 GLY A N 1
ATOM 2258 C CA . GLY A 1 318 ? -16.332 2.030 13.217 1.00 93.00 318 GLY A CA 1
ATOM 2259 C C . GLY A 1 318 ? -17.343 2.323 12.090 1.00 93.00 318 GLY A C 1
ATOM 2260 O O . GLY A 1 318 ? -17.808 1.407 11.395 1.00 93.00 318 GLY A O 1
ATOM 2261 N N . PRO A 1 319 ? -17.732 3.604 11.929 1.00 95.06 319 PRO A N 1
ATOM 2262 C CA . PRO A 1 319 ? -18.699 4.034 10.921 1.00 95.06 319 PRO A CA 1
ATOM 2263 C C . PRO A 1 319 ? -18.206 3.796 9.488 1.00 95.06 319 PRO A C 1
ATOM 2265 O O . PRO A 1 319 ? -17.028 3.956 9.175 1.00 95.06 319 PRO A O 1
ATOM 2268 N N . ALA A 1 320 ? -19.129 3.440 8.595 1.00 95.44 320 ALA A N 1
ATOM 2269 C CA . ALA A 1 320 ? -18.828 3.144 7.194 1.00 95.44 320 ALA A CA 1
ATOM 2270 C C . ALA A 1 320 ? -18.424 4.394 6.384 1.00 95.44 320 ALA A C 1
ATOM 2272 O O . ALA A 1 320 ? -17.626 4.313 5.447 1.00 95.44 320 ALA A O 1
ATOM 2273 N N . ASP A 1 321 ? -18.966 5.548 6.753 1.00 93.19 321 ASP A N 1
ATOM 2274 C CA . ASP A 1 321 ? -18.944 6.838 6.059 1.00 93.19 321 ASP A CA 1
ATOM 2275 C C . ASP A 1 321 ? -17.877 7.817 6.586 1.00 93.19 321 ASP A C 1
ATOM 2277 O O . ASP A 1 321 ? -17.392 8.664 5.834 1.00 93.19 321 ASP A O 1
ATOM 2281 N N . VAL A 1 322 ? -17.444 7.670 7.841 1.00 93.25 322 VAL A N 1
ATOM 2282 C CA . VAL A 1 322 ? -16.449 8.550 8.478 1.00 93.25 322 VAL A CA 1
ATOM 2283 C C . VAL A 1 322 ? -15.020 8.077 8.195 1.00 93.25 322 VAL A C 1
ATOM 2285 O O . VAL A 1 322 ? -14.558 7.102 8.781 1.00 93.25 322 VAL A O 1
ATOM 2288 N N . ASN A 1 323 ? -14.269 8.797 7.353 1.00 93.19 323 ASN A N 1
ATOM 2289 C CA . ASN A 1 323 ? -12.828 8.556 7.205 1.00 93.19 323 ASN A CA 1
ATOM 2290 C C . ASN A 1 323 ? -12.080 8.987 8.487 1.00 93.19 323 ASN A C 1
ATOM 2292 O O . ASN A 1 323 ? -12.107 10.173 8.826 1.00 93.19 323 ASN A O 1
ATOM 2296 N N . PRO A 1 324 ? -11.371 8.080 9.184 1.00 93.44 324 PRO A N 1
ATOM 2297 C CA . PRO A 1 324 ? -10.845 8.361 10.520 1.00 93.44 324 PRO A CA 1
ATOM 2298 C C . PRO A 1 324 ? -9.567 9.211 10.541 1.00 93.44 324 PRO A C 1
ATOM 2300 O O . PRO A 1 324 ? -9.113 9.584 11.620 1.00 93.44 324 PRO A O 1
ATOM 2303 N N . LEU A 1 325 ? -8.982 9.526 9.379 1.00 92.12 325 LEU A N 1
ATOM 2304 C CA . LEU A 1 325 ? -7.796 10.384 9.252 1.00 92.12 325 LEU A CA 1
ATOM 2305 C C . LEU A 1 325 ? -8.150 11.849 8.946 1.00 92.12 325 LEU A C 1
ATOM 2307 O O . LEU A 1 325 ? -7.328 12.738 9.163 1.00 92.12 325 LEU A O 1
ATOM 2311 N N . VAL A 1 326 ? -9.368 12.120 8.470 1.00 84.56 326 VAL A N 1
ATOM 2312 C CA . VAL A 1 326 ? -9.871 13.481 8.220 1.00 84.56 326 VAL A CA 1
ATOM 2313 C C . VAL A 1 326 ? -10.115 14.203 9.554 1.00 84.56 326 VAL A C 1
ATOM 2315 O O . VAL A 1 326 ? -10.517 13.588 10.541 1.00 84.56 326 VAL A O 1
ATOM 2318 N N . GLY A 1 327 ? -9.821 15.504 9.634 1.00 68.50 327 GLY A N 1
ATOM 2319 C CA . GLY A 1 327 ? -9.925 16.295 10.870 1.00 68.50 327 GLY A CA 1
ATOM 2320 C C . GLY A 1 327 ? -8.826 16.029 11.909 1.00 68.50 327 GLY A C 1
ATOM 2321 O O . GLY A 1 327 ? -8.440 16.945 12.630 1.00 68.50 327 GLY A O 1
ATOM 2322 N N . LYS A 1 328 ? -8.250 14.819 11.964 1.00 64.81 328 LYS A N 1
ATOM 2323 C CA . LYS A 1 328 ? -7.206 14.437 12.941 1.00 64.81 328 LYS A CA 1
ATOM 2324 C C . LYS A 1 328 ? -5.856 15.143 12.751 1.00 64.81 328 LYS A C 1
ATOM 2326 O O . LYS A 1 328 ? -5.009 15.047 13.630 1.00 64.81 328 LYS A O 1
ATOM 2331 N N . ARG A 1 329 ? -5.664 15.838 11.626 1.00 62.34 329 ARG A N 1
ATOM 2332 C CA . ARG A 1 329 ? -4.426 16.545 11.234 1.00 62.34 329 ARG A CA 1
ATOM 2333 C C . ARG A 1 329 ? -4.547 18.072 11.204 1.00 62.34 329 ARG A C 1
ATOM 2335 O O . ARG A 1 329 ? -3.618 18.748 10.782 1.00 62.34 329 ARG A O 1
ATOM 2342 N N . GLY A 1 330 ? -5.713 18.615 11.557 1.00 47.88 330 GLY A N 1
ATOM 2343 C CA . GLY A 1 330 ? -6.101 19.983 11.184 1.00 47.88 330 GLY A CA 1
ATOM 2344 C C . GLY A 1 330 ? -6.686 20.093 9.766 1.00 47.88 330 GLY A C 1
ATOM 2345 O O . GLY A 1 330 ? -7.218 21.140 9.406 1.00 47.88 330 GLY A O 1
ATOM 2346 N N . ASP A 1 331 ? -6.665 19.005 8.986 1.00 49.97 331 ASP A N 1
ATOM 2347 C CA . ASP A 1 331 ? -7.350 18.895 7.695 1.00 49.97 331 ASP A CA 1
ATOM 2348 C C . ASP A 1 331 ? -8.860 19.132 7.836 1.00 49.97 331 ASP A C 1
ATOM 2350 O O . ASP A 1 331 ? -9.580 18.297 8.394 1.00 49.97 331 ASP A O 1
ATOM 2354 N N . ALA A 1 332 ? -9.359 20.237 7.277 1.00 36.00 332 ALA A N 1
ATOM 2355 C CA . ALA A 1 332 ? -10.793 20.497 7.196 1.00 36.00 332 ALA A CA 1
ATOM 2356 C C . ALA A 1 332 ? -11.509 19.364 6.425 1.00 36.00 332 ALA A C 1
ATOM 2358 O O . ALA A 1 332 ? -11.028 18.965 5.356 1.00 36.00 332 ALA A O 1
ATOM 2359 N N . PRO A 1 333 ? -12.659 18.853 6.911 1.00 40.53 333 PRO A N 1
ATOM 2360 C CA . PRO A 1 333 ? -13.400 17.826 6.197 1.00 40.53 333 PRO A CA 1
ATOM 2361 C C . PRO A 1 333 ? -13.821 18.288 4.804 1.00 40.53 333 PRO A C 1
ATOM 2363 O O . PRO A 1 333 ? -14.548 19.268 4.652 1.00 40.53 333 PRO A O 1
ATOM 2366 N N . THR A 1 334 ? -13.430 17.527 3.781 1.00 42.97 334 THR A N 1
ATOM 2367 C CA . THR A 1 334 ? -14.162 17.521 2.516 1.00 42.97 334 THR A CA 1
ATOM 2368 C C . THR A 1 334 ? -15.531 16.916 2.790 1.00 42.97 334 THR A C 1
ATOM 2370 O O . THR A 1 334 ? -15.667 15.693 2.862 1.00 42.97 334 THR A O 1
ATOM 2373 N N . THR A 1 335 ? -16.535 17.769 2.971 1.00 35.53 335 THR A N 1
ATOM 2374 C CA . THR A 1 335 ? -17.935 17.352 2.973 1.00 35.53 335 THR A CA 1
ATOM 2375 C C . THR A 1 335 ? -18.220 16.565 1.698 1.00 35.53 335 THR A C 1
ATOM 2377 O O . THR A 1 335 ? -17.836 16.974 0.599 1.00 35.53 335 THR A O 1
ATOM 2380 N N . ALA A 1 336 ? -18.876 15.413 1.834 1.00 29.53 336 ALA A N 1
ATOM 2381 C CA . ALA A 1 336 ? -19.461 14.755 0.679 1.00 29.53 336 ALA A CA 1
ATOM 2382 C C . ALA A 1 336 ? -20.546 15.687 0.105 1.00 29.53 336 ALA A C 1
ATOM 2384 O O . ALA A 1 336 ? -21.405 16.135 0.870 1.00 29.53 336 ALA A O 1
ATOM 2385 N N . PRO A 1 337 ? -20.522 16.012 -1.200 1.00 33.84 337 PRO A N 1
ATOM 2386 C CA . PRO A 1 337 ? -21.698 16.553 -1.866 1.00 33.84 337 PRO A CA 1
ATOM 2387 C C . PRO A 1 337 ? -22.848 15.542 -1.764 1.00 33.84 337 PRO A C 1
ATOM 2389 O O . PRO A 1 337 ? -22.594 14.335 -1.768 1.00 33.84 337 PRO A O 1
ATOM 2392 N N . ALA A 1 338 ? -24.075 16.053 -1.658 1.00 32.88 338 ALA A N 1
ATOM 2393 C CA . ALA A 1 338 ? -25.299 15.252 -1.714 1.00 32.88 338 ALA A CA 1
ATOM 2394 C C . ALA A 1 338 ? -25.570 14.714 -3.132 1.00 32.88 338 ALA A C 1
ATOM 2396 O O . ALA A 1 338 ? -25.119 15.373 -4.099 1.00 32.88 338 ALA A O 1
#

Sequence (338 aa):
MSGRLVQARSVASAVALLLVAMVGAVWAAPAARADSVRAAQWYLDVWHMEEVWKSSKGAGVTVALIDSGVDATHPDLAGQVLAGPMGAGDDGAGHGTGMAGLIAGLGRGNGGQGVYGVAPSVKILPFRTYLSDNSMMPGAVEKAIRLAADSPARIINLSLGTGTAVPDMREAVAYAQRKGKLVVAAAGNTPDNSRDVPVYPAAYPGVVGVSALTRKGSMASNGVPGSWVSLSAPGADTPSACISETRYCMGTGSSGAAALTSGVAALVWSVHPDWTANQVIQRLLDTANRPDEPVPSDTFGWGSVSPRKALASTDPPGPADVNPLVGKRGDAPTTAPA

Mean predicted aligned error: 8.81 Å